Protein AF-A0A8J8JRR9-F1 (afdb_monomer_lite)

Radius of gyration: 18.03 Å; chains: 1; bounding box: 46×42×54 Å

pLDDT: mean 72.51, std 18.21, range [25.75, 93.69]

Structure (mmCIF, N/CA/C/O backbone):
data_AF-A0A8J8JRR9-F1
#
_entry.id   AF-A0A8J8JRR9-F1
#
loop_
_atom_site.group_PDB
_atom_site.id
_atom_site.type_symbol
_atom_site.label_atom_id
_atom_site.label_alt_id
_atom_site.label_comp_id
_atom_site.label_asym_id
_atom_site.label_entity_id
_atom_site.label_seq_id
_atom_site.pdbx_PDB_ins_code
_atom_site.Cartn_x
_atom_site.Cartn_y
_atom_site.Cartn_z
_atom_site.occupancy
_atom_site.B_iso_or_equiv
_atom_site.auth_seq_id
_atom_site.auth_comp_id
_atom_site.auth_asym_id
_atom_site.auth_atom_id
_atom_site.pdbx_PDB_model_num
ATOM 1 N N . MET A 1 1 ? -11.826 0.196 -22.050 1.00 34.94 1 MET A N 1
ATOM 2 C CA . MET A 1 1 ? -12.641 1.255 -21.410 1.00 34.94 1 MET A CA 1
ATOM 3 C C . MET A 1 1 ? -12.176 2.603 -21.932 1.00 34.94 1 MET A C 1
ATOM 5 O O . MET A 1 1 ? -10.997 2.907 -21.792 1.00 34.94 1 MET A O 1
ATOM 9 N N . LYS A 1 2 ? -13.056 3.396 -22.554 1.00 25.75 2 LYS A N 1
ATOM 10 C CA . LYS A 1 2 ? -12.754 4.805 -22.840 1.00 25.75 2 LYS A CA 1
ATOM 11 C C . LYS A 1 2 ? -13.046 5.598 -21.571 1.00 25.75 2 LYS A C 1
ATOM 13 O O . LYS A 1 2 ? -14.196 5.829 -21.229 1.00 25.75 2 LYS A O 1
ATOM 18 N N . ILE A 1 3 ? -11.988 5.900 -20.825 1.00 37.78 3 ILE A N 1
ATOM 19 C CA . ILE A 1 3 ? -12.030 6.903 -19.761 1.00 37.78 3 ILE A CA 1
ATOM 20 C C . ILE A 1 3 ? -11.938 8.246 -20.482 1.00 37.78 3 ILE A C 1
ATOM 22 O O . ILE A 1 3 ? -10.846 8.618 -20.934 1.00 37.78 3 ILE A O 1
ATOM 26 N N . ASP A 1 4 ? -13.087 8.892 -20.669 1.00 35.78 4 ASP A N 1
ATOM 27 C CA . ASP A 1 4 ? -13.198 10.209 -21.288 1.00 35.78 4 ASP A CA 1
ATOM 28 C C . ASP A 1 4 ? -12.621 11.297 -20.367 1.00 35.78 4 ASP A C 1
ATOM 30 O O . ASP A 1 4 ? -12.925 11.350 -19.177 1.00 35.78 4 ASP A O 1
ATOM 34 N N . GLY A 1 5 ? -11.806 12.185 -20.954 1.00 36.81 5 GLY A N 1
ATOM 35 C CA . GLY A 1 5 ? -11.664 13.570 -20.492 1.00 36.81 5 GLY A CA 1
ATOM 36 C C . GLY A 1 5 ? -10.525 13.932 -19.530 1.00 36.81 5 GLY A C 1
ATOM 37 O O . GLY A 1 5 ? -10.811 14.459 -18.466 1.00 36.81 5 GLY A O 1
ATOM 38 N N . ASN A 1 6 ? -9.255 13.713 -19.903 1.00 35.50 6 ASN A N 1
ATOM 39 C CA . ASN A 1 6 ? -8.176 14.734 -19.931 1.00 35.50 6 ASN A CA 1
ATOM 40 C C . ASN A 1 6 ? -6.842 14.043 -20.272 1.00 35.50 6 ASN A C 1
ATOM 42 O O . ASN A 1 6 ? -6.289 13.302 -19.462 1.00 35.50 6 ASN A O 1
ATOM 46 N N . SER A 1 7 ? -6.289 14.262 -21.465 1.00 42.09 7 SER A N 1
ATOM 47 C CA . SER A 1 7 ? -5.057 13.584 -21.913 1.00 42.09 7 SER A CA 1
ATOM 48 C C . SER A 1 7 ? -3.809 13.948 -21.094 1.00 42.09 7 SER A C 1
ATOM 50 O O . SER A 1 7 ? -2.846 13.190 -21.101 1.00 42.09 7 SER A O 1
ATOM 52 N N . LYS A 1 8 ? -3.837 15.054 -20.335 1.00 40.69 8 LYS A N 1
ATOM 53 C CA . LYS A 1 8 ? -2.759 15.462 -19.417 1.00 40.69 8 LYS A CA 1
ATOM 54 C C . LYS A 1 8 ? -2.810 14.815 -18.026 1.00 40.69 8 LYS A C 1
ATOM 56 O O . LYS A 1 8 ? -1.802 14.847 -17.340 1.00 40.69 8 LYS A O 1
ATOM 61 N N . SER A 1 9 ? -3.933 14.229 -17.589 1.00 49.16 9 SER A N 1
ATOM 62 C CA . SER A 1 9 ? -4.033 13.638 -16.236 1.00 49.16 9 SER A CA 1
ATOM 63 C C . SER A 1 9 ? -3.583 12.175 -16.162 1.00 49.16 9 SER A C 1
ATOM 65 O O . SER A 1 9 ? -3.384 11.651 -15.068 1.00 49.16 9 SER A O 1
ATOM 67 N N . LYS A 1 10 ? -3.405 11.508 -17.311 1.00 51.88 10 LYS A N 1
ATOM 68 C CA . LYS A 1 10 ? -2.964 10.105 -17.376 1.00 51.88 10 LYS A CA 1
ATOM 69 C C . LYS A 1 10 ? -1.443 9.934 -17.291 1.00 51.88 10 LYS A C 1
ATOM 71 O O . LYS A 1 10 ? -1.001 8.856 -16.920 1.00 51.88 10 LYS A O 1
ATOM 76 N N . SER A 1 11 ? -0.648 10.973 -17.568 1.00 58.34 11 SER A N 1
ATOM 77 C CA . SER A 1 11 ? 0.822 10.875 -17.638 1.00 58.34 11 SER A CA 1
ATOM 78 C C . SER A 1 11 ? 1.530 10.701 -16.287 1.00 58.34 11 SER A C 1
ATOM 80 O O . SER A 1 11 ? 2.731 10.459 -16.280 1.00 58.34 11 SER A O 1
ATOM 82 N N . ASN A 1 12 ? 0.806 10.794 -15.165 1.00 81.25 12 ASN A N 1
ATOM 83 C CA . ASN A 1 12 ? 1.365 10.730 -13.805 1.00 81.25 12 ASN A CA 1
ATOM 84 C C . ASN A 1 12 ? 0.743 9.620 -12.948 1.00 81.25 12 ASN A C 1
ATOM 86 O O . ASN A 1 12 ? 0.825 9.650 -11.720 1.00 81.25 12 ASN A O 1
ATOM 90 N N . LEU A 1 13 ? 0.074 8.655 -13.579 1.00 87.44 13 LEU A N 1
ATOM 91 C CA . LEU A 1 13 ? -0.531 7.530 -12.878 1.00 87.44 13 LEU A CA 1
ATOM 92 C C . LEU A 1 13 ? 0.454 6.372 -12.776 1.00 87.44 13 LEU A C 1
ATOM 94 O O . LEU A 1 13 ? 1.137 6.044 -13.744 1.00 87.44 13 LEU A O 1
ATOM 98 N N . TYR A 1 14 ? 0.469 5.701 -11.630 1.00 89.06 14 TYR A N 1
ATOM 99 C CA . TYR A 1 14 ? 1.180 4.439 -11.463 1.00 89.06 14 TYR A CA 1
ATOM 100 C C . TYR A 1 14 ? 0.322 3.400 -10.750 1.00 89.06 14 TYR A C 1
ATOM 102 O O . TYR A 1 14 ? -0.589 3.728 -9.986 1.00 89.06 14 TYR A O 1
ATOM 110 N N . CYS A 1 15 ? 0.606 2.127 -11.007 1.00 88.94 15 CYS A N 1
ATOM 111 C CA . CYS A 1 15 ? -0.055 1.008 -10.348 1.00 88.94 15 CYS A CA 1
ATOM 112 C C . CYS A 1 15 ? 0.447 0.845 -8.919 1.00 88.94 15 CYS A C 1
ATOM 114 O O . CYS A 1 15 ? 1.643 0.669 -8.684 1.00 88.94 15 CYS A O 1
ATOM 116 N N . ILE A 1 16 ? -0.473 0.820 -7.957 1.00 91.50 16 ILE A N 1
ATOM 117 C CA . ILE A 1 16 ? -0.113 0.778 -6.535 1.00 91.50 16 ILE A CA 1
ATOM 118 C C . ILE A 1 16 ? 0.415 -0.585 -6.068 1.00 91.50 16 ILE A C 1
ATOM 120 O O . ILE A 1 16 ? 0.814 -0.724 -4.911 1.00 91.50 16 ILE A O 1
ATOM 124 N N . TYR A 1 17 ? 0.379 -1.602 -6.934 1.00 90.00 17 TYR A N 1
ATOM 125 C CA . TYR A 1 17 ? 0.784 -2.971 -6.609 1.00 90.00 17 TYR A CA 1
ATOM 126 C C . TYR A 1 17 ? 2.123 -3.379 -7.228 1.00 90.00 17 TYR A C 1
ATOM 128 O O . TYR A 1 17 ? 2.821 -4.192 -6.632 1.00 90.00 17 TYR A O 1
ATOM 136 N N . CYS A 1 18 ? 2.499 -2.816 -8.382 1.00 87.94 18 CYS A N 1
ATOM 137 C CA . CYS A 1 18 ? 3.795 -3.071 -9.029 1.00 87.94 18 CYS A CA 1
ATOM 138 C C . CYS A 1 18 ? 4.676 -1.816 -9.171 1.00 87.94 18 CYS A C 1
ATOM 140 O O . CYS A 1 18 ? 5.855 -1.940 -9.479 1.00 87.94 18 CYS A O 1
ATOM 142 N N . GLY A 1 19 ? 4.139 -0.615 -8.926 1.00 89.12 19 GLY A N 1
ATOM 143 C CA . GLY A 1 19 ? 4.864 0.658 -8.988 1.00 89.12 19 GLY A CA 1
ATOM 144 C C . GLY A 1 19 ? 5.111 1.203 -10.400 1.00 89.12 19 GLY A C 1
ATOM 145 O O . GLY A 1 19 ? 5.655 2.303 -10.532 1.00 89.12 19 GLY A O 1
ATOM 146 N N . GLU A 1 20 ? 4.723 0.474 -11.448 1.00 87.19 20 GLU A N 1
ATOM 147 C CA . GLU A 1 20 ? 4.922 0.891 -12.839 1.00 87.19 20 GLU A CA 1
ATOM 148 C C . GLU A 1 20 ? 3.960 1.995 -13.270 1.00 87.19 20 GLU A C 1
ATOM 150 O O . GLU A 1 20 ? 2.816 2.061 -12.813 1.00 87.19 20 GLU A O 1
ATOM 155 N N . ASP A 1 21 ? 4.444 2.852 -14.170 1.00 85.31 21 ASP A N 1
ATOM 156 C CA . ASP A 1 21 ? 3.644 3.888 -14.817 1.00 85.31 21 ASP A CA 1
ATOM 157 C C . ASP A 1 21 ? 2.498 3.257 -15.627 1.00 85.31 21 ASP A C 1
ATOM 159 O O . ASP A 1 21 ? 2.661 2.221 -16.274 1.00 85.31 21 ASP A O 1
ATOM 163 N N . VAL A 1 22 ? 1.325 3.885 -15.586 1.00 79.31 22 VAL A N 1
ATOM 164 C CA . VAL A 1 22 ? 0.162 3.481 -16.382 1.00 79.31 22 VAL A CA 1
ATOM 165 C C . VAL A 1 22 ? 0.237 4.208 -17.718 1.00 79.31 22 VAL A C 1
ATOM 167 O O . VAL A 1 22 ? -0.330 5.285 -17.892 1.00 79.31 22 VAL A O 1
ATOM 170 N N . ASP A 1 23 ? 0.966 3.620 -18.656 1.00 69.31 23 ASP A N 1
ATOM 171 C CA . ASP A 1 23 ? 1.001 4.065 -20.046 1.00 69.31 23 ASP A CA 1
ATOM 172 C C . ASP A 1 23 ? 0.055 3.181 -20.872 1.00 69.31 23 ASP A C 1
ATOM 174 O O . ASP A 1 23 ? 0.071 1.959 -20.730 1.00 69.31 23 ASP A O 1
ATOM 178 N N . MET A 1 24 ? -0.803 3.779 -21.705 1.00 57.59 24 MET A N 1
ATOM 179 C CA . MET A 1 24 ? -1.757 3.007 -22.521 1.00 57.59 24 MET A CA 1
ATOM 180 C C . MET A 1 24 ? -1.050 2.183 -23.603 1.00 57.59 24 MET A C 1
ATOM 182 O O . MET A 1 24 ? -1.625 1.205 -24.079 1.00 57.59 24 MET A O 1
ATOM 186 N N . ASP A 1 25 ? 0.181 2.561 -23.949 1.00 53.16 25 ASP A N 1
ATOM 187 C CA . ASP A 1 25 ? 0.955 1.954 -25.031 1.00 53.16 25 ASP A CA 1
ATOM 188 C C . ASP A 1 25 ? 2.040 0.985 -24.527 1.00 53.16 25 ASP A C 1
ATOM 190 O O . ASP A 1 25 ? 2.783 0.420 -25.331 1.00 53.16 25 ASP A O 1
ATOM 194 N N . LYS A 1 26 ? 2.150 0.766 -23.206 1.00 60.53 26 LYS A N 1
ATOM 195 C CA . LYS A 1 26 ? 3.114 -0.182 -22.625 1.00 60.53 26 LYS A CA 1
ATOM 196 C C . LYS A 1 26 ? 2.414 -1.335 -21.932 1.00 60.53 26 LYS A C 1
ATOM 198 O O . LYS A 1 26 ? 1.476 -1.152 -21.159 1.00 60.53 26 LYS A O 1
ATOM 203 N N . GLU A 1 27 ? 2.929 -2.533 -22.182 1.00 64.06 27 GLU A N 1
ATOM 204 C CA . GLU A 1 27 ? 2.541 -3.707 -21.417 1.00 64.06 27 GLU A CA 1
ATOM 205 C C . GLU A 1 27 ? 2.948 -3.533 -19.954 1.00 64.06 27 GLU A C 1
ATOM 207 O O . GLU A 1 27 ? 4.034 -3.055 -19.628 1.00 64.06 27 GLU A O 1
ATOM 212 N N . HIS A 1 28 ? 2.029 -3.906 -19.076 1.00 68.94 28 HIS A N 1
ATOM 213 C CA . HIS A 1 28 ? 2.203 -3.830 -17.639 1.00 68.94 28 HIS A CA 1
ATOM 214 C C . HIS A 1 28 ? 3.011 -5.035 -17.139 1.00 68.94 28 HIS A C 1
ATOM 216 O O . HIS A 1 28 ? 2.891 -6.123 -17.705 1.00 68.94 28 HIS A O 1
ATOM 222 N N . SER A 1 29 ? 3.789 -4.877 -16.063 1.00 75.06 29 SER A N 1
ATOM 223 C CA . SER A 1 29 ? 4.633 -5.949 -15.517 1.00 75.06 29 SER A CA 1
ATOM 224 C C . SER A 1 29 ? 3.905 -7.287 -15.389 1.00 75.06 29 SER A C 1
ATOM 226 O O . SER A 1 29 ? 2.901 -7.388 -14.679 1.00 75.06 29 SER A O 1
ATOM 228 N N . LEU A 1 30 ? 4.477 -8.346 -15.968 1.00 74.38 30 LEU A N 1
ATOM 229 C CA . LEU A 1 30 ? 3.995 -9.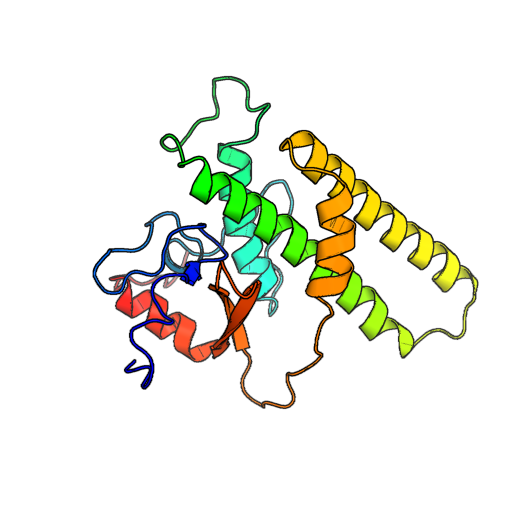720 -15.779 1.00 74.38 30 LEU A CA 1
ATOM 230 C C . LEU A 1 30 ? 4.059 -10.173 -14.314 1.00 74.38 30 LEU A C 1
ATOM 232 O O . LEU A 1 30 ? 3.348 -11.093 -13.924 1.00 74.38 30 LEU A O 1
ATOM 236 N N . GLU A 1 31 ? 4.878 -9.506 -13.500 1.00 76.75 31 GLU A N 1
ATOM 237 C CA . GLU A 1 31 ? 5.000 -9.741 -12.061 1.00 76.75 31 GLU A CA 1
ATOM 238 C C . GLU A 1 31 ? 3.978 -8.942 -11.239 1.00 76.75 31 GLU A C 1
ATOM 240 O O . GLU A 1 31 ? 3.874 -9.127 -10.026 1.00 76.75 31 GLU A O 1
ATOM 245 N N . CYS A 1 32 ? 3.185 -8.072 -11.873 1.00 83.25 32 CYS A N 1
ATOM 246 C CA . CYS A 1 32 ? 2.151 -7.317 -11.180 1.00 83.25 32 CYS A CA 1
ATOM 247 C C . CYS A 1 32 ? 1.103 -8.266 -10.573 1.00 83.25 32 CYS A C 1
ATOM 249 O O . CYS A 1 32 ? 0.546 -9.087 -11.302 1.00 83.25 32 CYS A O 1
ATOM 251 N N . PRO A 1 33 ? 0.725 -8.112 -9.289 1.00 84.06 33 PRO A N 1
ATOM 252 C CA . PRO A 1 33 ? -0.283 -8.960 -8.639 1.00 84.06 33 PRO A CA 1
ATOM 253 C C . PRO A 1 33 ? -1.660 -8.940 -9.314 1.00 84.06 33 PRO A C 1
ATOM 255 O O . PRO A 1 33 ? -2.430 -9.895 -9.209 1.00 84.06 33 PRO A O 1
ATOM 258 N N . ILE A 1 34 ? -1.980 -7.857 -10.031 1.00 81.06 34 ILE A N 1
ATOM 259 C CA . ILE A 1 34 ? -3.201 -7.772 -10.839 1.00 81.06 34 ILE A CA 1
ATOM 260 C C . ILE A 1 34 ? -3.174 -8.830 -11.952 1.00 81.06 34 ILE A C 1
ATOM 262 O O . ILE A 1 34 ? -4.201 -9.463 -12.199 1.00 81.06 34 ILE A O 1
ATOM 266 N N . ILE A 1 35 ? -2.005 -9.025 -12.572 1.00 76.31 35 ILE A N 1
ATOM 267 C CA . ILE A 1 35 ? -1.748 -9.900 -13.723 1.00 76.31 35 ILE A CA 1
ATOM 268 C C . ILE A 1 35 ? -1.399 -11.311 -13.250 1.00 76.31 35 ILE A C 1
ATOM 270 O O . ILE A 1 35 ? -2.142 -12.254 -13.509 1.00 76.31 35 ILE A O 1
ATOM 274 N N . LYS A 1 36 ? -0.304 -11.456 -12.500 1.00 76.75 36 LYS A N 1
ATOM 275 C CA . LYS A 1 36 ? 0.216 -12.742 -12.016 1.00 76.75 36 LYS A CA 1
ATOM 276 C C . LYS A 1 36 ? -0.747 -13.472 -11.081 1.00 76.75 36 LYS A C 1
ATOM 278 O O . LYS A 1 36 ? -0.669 -14.689 -10.936 1.00 76.75 36 LYS A O 1
ATOM 283 N N . GLY A 1 37 ? -1.657 -12.728 -10.458 1.00 75.69 37 GLY A N 1
ATOM 284 C CA . GLY A 1 37 ? -2.567 -13.234 -9.448 1.00 75.69 37 GLY A CA 1
ATOM 285 C C . GLY A 1 37 ? -2.028 -13.053 -8.032 1.00 75.69 37 GLY A C 1
ATOM 286 O O . GLY A 1 37 ? -0.936 -12.536 -7.794 1.00 75.69 37 GLY A O 1
ATOM 287 N N . ILE A 1 38 ? -2.861 -13.451 -7.077 1.00 76.44 38 ILE A N 1
ATOM 288 C CA . ILE A 1 38 ? -2.597 -13.293 -5.651 1.00 76.44 38 ILE A CA 1
ATOM 289 C C . ILE A 1 38 ? -1.875 -14.548 -5.149 1.00 76.44 38 ILE A C 1
ATOM 291 O O . ILE A 1 38 ? -2.410 -15.643 -5.325 1.00 76.44 38 ILE A O 1
ATOM 295 N N . PRO A 1 39 ? -0.708 -14.421 -4.500 1.00 75.12 39 PRO A N 1
ATOM 296 C CA . PRO A 1 39 ? -0.089 -15.556 -3.829 1.00 75.12 39 PRO A CA 1
ATOM 297 C C . PRO A 1 39 ? -0.964 -16.033 -2.660 1.00 75.12 39 PRO A C 1
ATOM 299 O O . PRO A 1 39 ? -1.489 -15.219 -1.901 1.00 75.12 39 PRO A O 1
ATOM 302 N N . GLU A 1 40 ? -1.086 -17.350 -2.469 1.00 75.25 40 GLU A N 1
ATOM 303 C CA . GLU A 1 40 ? -1.845 -17.918 -1.339 1.00 75.25 40 GLU A CA 1
ATOM 304 C C . GLU A 1 40 ? -1.278 -17.483 0.018 1.00 75.25 40 GLU A C 1
ATOM 306 O O . GLU A 1 40 ? -2.016 -17.252 0.984 1.00 75.25 40 GLU A O 1
ATOM 311 N N . MET A 1 41 ? 0.051 -17.376 0.082 1.00 75.50 41 MET A N 1
ATOM 312 C CA . MET A 1 41 ? 0.784 -16.994 1.274 1.00 75.50 41 MET A CA 1
ATOM 313 C C . MET A 1 41 ? 2.050 -16.220 0.922 1.00 75.50 41 MET A C 1
ATOM 315 O O . MET A 1 41 ? 2.758 -16.561 -0.024 1.00 75.50 41 MET A O 1
ATOM 319 N N . VAL A 1 42 ? 2.373 -15.222 1.742 1.00 79.00 42 VAL A N 1
ATOM 320 C CA . VAL A 1 42 ? 3.656 -14.512 1.703 1.00 79.00 42 VAL A CA 1
ATOM 321 C C . VAL A 1 42 ? 4.132 -14.313 3.134 1.00 79.00 42 VAL A C 1
ATOM 323 O O . VAL A 1 42 ? 3.437 -13.690 3.930 1.00 79.00 42 VAL A O 1
ATOM 326 N N . MET A 1 43 ? 5.302 -14.856 3.485 1.00 75.38 43 MET A N 1
ATOM 327 C CA . MET A 1 43 ? 5.910 -14.677 4.816 1.00 75.38 43 MET A CA 1
ATOM 328 C C . MET A 1 43 ? 4.965 -15.018 5.987 1.00 75.38 43 MET A C 1
ATOM 330 O O . MET A 1 43 ? 4.899 -14.305 6.985 1.00 75.38 43 MET A O 1
ATOM 334 N N . GLY A 1 44 ? 4.186 -16.097 5.856 1.00 80.19 44 GLY A N 1
ATOM 335 C CA . GLY A 1 44 ? 3.211 -16.522 6.870 1.00 80.19 44 GLY A CA 1
ATOM 336 C C . GLY A 1 44 ? 1.889 -15.743 6.872 1.00 80.19 44 GLY A C 1
ATOM 337 O O . GLY A 1 44 ? 0.960 -16.134 7.581 1.00 80.19 44 GLY A O 1
ATOM 338 N N . MET A 1 45 ? 1.756 -14.689 6.063 1.00 82.75 45 MET A N 1
ATOM 339 C CA . MET A 1 45 ? 0.494 -13.976 5.849 1.00 82.75 45 MET A CA 1
ATOM 340 C C . MET A 1 45 ? -0.326 -14.674 4.771 1.00 82.75 45 MET A C 1
ATOM 342 O O . MET A 1 45 ? 0.204 -15.006 3.714 1.00 82.75 45 MET A O 1
ATOM 346 N N . LYS A 1 46 ? -1.617 -14.891 5.038 1.00 85.56 46 LYS A N 1
ATOM 347 C CA . LYS A 1 46 ? -2.541 -15.602 4.146 1.00 85.56 46 LYS A CA 1
ATOM 348 C C . LYS A 1 46 ? -3.528 -14.650 3.486 1.00 85.56 46 LYS A C 1
ATOM 350 O O . LYS A 1 46 ? -3.914 -13.639 4.081 1.00 85.56 46 LYS A O 1
ATOM 355 N N . ALA A 1 47 ? -3.973 -15.024 2.292 1.00 82.94 47 ALA A N 1
ATOM 356 C CA . ALA A 1 47 ? -5.124 -14.398 1.661 1.00 82.94 47 ALA A CA 1
ATOM 357 C C . ALA A 1 47 ? -6.377 -14.520 2.554 1.00 82.94 47 ALA A C 1
ATOM 359 O O . ALA A 1 47 ? -6.601 -15.541 3.210 1.00 82.94 47 ALA A O 1
ATOM 360 N N . ILE A 1 48 ? -7.190 -13.466 2.588 1.00 83.31 48 ILE A N 1
ATOM 361 C CA . ILE A 1 48 ? -8.433 -13.376 3.357 1.00 83.31 48 ILE A CA 1
ATOM 362 C C . ILE A 1 48 ? -9.605 -13.391 2.376 1.00 83.31 48 ILE A C 1
ATOM 364 O O . ILE A 1 48 ? -9.646 -12.620 1.416 1.00 83.31 48 ILE A O 1
ATOM 368 N N . SER A 1 49 ? -10.579 -14.269 2.614 1.00 78.81 49 SER A N 1
ATOM 369 C CA . SER A 1 49 ? -11.787 -14.331 1.788 1.00 78.81 49 SER A CA 1
ATOM 370 C C . SER A 1 49 ? -12.553 -13.004 1.850 1.00 78.81 49 SER A C 1
ATOM 372 O O . SER A 1 49 ? -12.813 -12.492 2.937 1.00 78.81 49 SER A O 1
ATOM 374 N N . GLY A 1 50 ? -12.885 -12.446 0.683 1.00 78.19 50 GLY A N 1
ATOM 375 C CA . GLY A 1 50 ? -13.623 -11.186 0.555 1.00 78.19 50 GLY A CA 1
ATOM 376 C C . GLY A 1 50 ? -12.818 -9.903 0.808 1.00 78.19 50 GLY A C 1
ATOM 377 O O . GLY A 1 50 ? -13.402 -8.830 0.753 1.00 78.19 50 GLY A O 1
ATOM 378 N N . ASP A 1 51 ? -11.505 -9.969 1.069 1.00 83.62 51 ASP A N 1
ATOM 379 C CA . ASP A 1 51 ? -10.651 -8.776 1.221 1.00 83.62 51 ASP A CA 1
ATOM 380 C C . ASP A 1 51 ? -9.703 -8.638 0.017 1.00 83.62 51 ASP A C 1
ATOM 382 O O . ASP A 1 51 ? -8.532 -9.027 0.049 1.00 83.62 51 ASP A O 1
ATOM 386 N N . HIS A 1 52 ? -10.240 -8.136 -1.098 1.00 83.38 52 HIS A N 1
ATOM 387 C CA . HIS A 1 52 ? -9.516 -8.046 -2.369 1.00 83.38 52 HIS A CA 1
ATOM 388 C C . HIS A 1 52 ? -8.299 -7.112 -2.307 1.00 83.38 52 HIS A C 1
ATOM 390 O O . HIS A 1 52 ? -7.262 -7.436 -2.888 1.00 83.38 52 HIS A O 1
ATOM 396 N N . GLU A 1 53 ? -8.394 -5.990 -1.584 1.00 86.50 53 GLU A N 1
ATOM 397 C CA . GLU A 1 53 ? -7.270 -5.058 -1.424 1.00 86.50 53 GLU A CA 1
ATOM 398 C C . GLU A 1 53 ? -6.128 -5.711 -0.631 1.00 86.50 53 GLU A C 1
ATOM 400 O O . GLU A 1 53 ? -4.984 -5.655 -1.086 1.00 86.50 53 GLU A O 1
ATOM 405 N N . TRP A 1 54 ? -6.432 -6.385 0.491 1.00 87.31 54 TRP A N 1
ATOM 406 C CA . TRP A 1 54 ? -5.443 -7.150 1.268 1.00 87.31 54 TRP A CA 1
ATOM 407 C C . TRP A 1 54 ? -4.772 -8.231 0.427 1.00 87.31 54 TRP A C 1
ATOM 409 O O . TRP A 1 54 ? -3.554 -8.396 0.426 1.00 87.31 54 TRP A O 1
ATOM 419 N N . ASN A 1 55 ? -5.570 -8.971 -0.329 1.00 87.31 55 ASN A N 1
ATOM 420 C CA . ASN A 1 55 ? -5.063 -10.055 -1.149 1.00 87.31 55 ASN A CA 1
ATOM 421 C C . ASN A 1 55 ? -4.099 -9.542 -2.228 1.00 87.31 55 ASN A C 1
ATOM 423 O O . ASN A 1 55 ? -3.016 -10.096 -2.405 1.00 87.31 55 ASN A O 1
ATOM 427 N N . LEU A 1 56 ? -4.434 -8.445 -2.908 1.00 87.75 56 LEU A N 1
ATOM 428 C CA . LEU A 1 56 ? -3.530 -7.822 -3.879 1.00 87.75 56 LEU A CA 1
ATOM 429 C C . LEU A 1 56 ? -2.289 -7.210 -3.207 1.00 87.75 56 LEU A C 1
ATOM 431 O O . LEU A 1 56 ? -1.194 -7.281 -3.774 1.00 87.75 56 LEU A O 1
ATOM 435 N N . SER A 1 57 ? -2.415 -6.664 -1.990 1.00 90.19 57 SER A N 1
ATOM 436 C CA . SER A 1 57 ? -1.261 -6.141 -1.249 1.00 90.19 57 SER A CA 1
ATOM 437 C C . SER A 1 57 ? -0.267 -7.232 -0.860 1.00 90.19 57 SER A C 1
ATOM 439 O O . SER A 1 57 ? 0.925 -6.948 -0.816 1.00 90.19 57 SER A O 1
ATOM 441 N N . LEU A 1 58 ? -0.701 -8.484 -0.653 1.00 87.88 58 LEU A N 1
ATOM 442 C CA . LEU A 1 58 ? 0.231 -9.602 -0.445 1.00 87.88 58 LEU A CA 1
ATOM 443 C C . LEU A 1 58 ? 1.179 -9.770 -1.634 1.00 87.88 58 LEU A C 1
ATOM 445 O O . LEU A 1 58 ? 2.371 -9.990 -1.441 1.00 87.88 58 LEU A O 1
ATOM 449 N N . GLY A 1 59 ? 0.681 -9.609 -2.862 1.00 87.81 59 GLY A N 1
ATOM 450 C CA . GLY A 1 59 ? 1.528 -9.651 -4.051 1.00 87.81 59 GLY A CA 1
ATOM 451 C C . GLY A 1 59 ? 2.542 -8.501 -4.090 1.00 87.81 59 GLY A C 1
ATOM 452 O O . GLY A 1 59 ? 3.714 -8.732 -4.380 1.00 87.81 59 GLY A O 1
ATOM 453 N N . ARG A 1 60 ? 2.137 -7.279 -3.710 1.00 90.12 60 ARG A N 1
ATOM 454 C CA . ARG A 1 60 ? 3.077 -6.152 -3.551 1.00 90.12 60 ARG A CA 1
ATOM 455 C C . ARG A 1 60 ? 4.141 -6.464 -2.502 1.00 90.12 60 ARG A C 1
ATOM 457 O O . ARG A 1 60 ? 5.326 -6.220 -2.724 1.00 90.12 60 ARG A O 1
ATOM 464 N N . TYR A 1 61 ? 3.722 -7.016 -1.369 1.00 87.19 61 TYR A N 1
ATOM 465 C CA . TYR A 1 61 ? 4.621 -7.404 -0.292 1.00 87.19 61 TYR A CA 1
ATOM 466 C C . TYR A 1 61 ? 5.607 -8.494 -0.737 1.00 87.19 61 TYR A C 1
ATOM 468 O O . TYR A 1 61 ? 6.783 -8.431 -0.386 1.00 87.19 61 TYR A O 1
ATOM 476 N N . ALA A 1 62 ? 5.175 -9.444 -1.574 1.00 85.50 62 ALA A N 1
ATOM 477 C CA . ALA A 1 62 ? 6.059 -10.435 -2.185 1.00 85.50 62 ALA A CA 1
ATOM 478 C C . ALA A 1 62 ? 7.132 -9.776 -3.062 1.00 85.50 62 ALA A C 1
ATOM 480 O O . ALA A 1 62 ? 8.309 -10.095 -2.906 1.00 85.50 62 ALA A O 1
ATOM 481 N N . ILE A 1 63 ? 6.757 -8.811 -3.911 1.00 84.56 63 ILE A N 1
ATOM 482 C CA . ILE A 1 63 ? 7.723 -8.041 -4.713 1.00 84.56 63 ILE A CA 1
ATOM 483 C C . ILE A 1 63 ? 8.725 -7.341 -3.790 1.00 84.56 63 ILE A C 1
ATOM 485 O O . ILE A 1 63 ? 9.930 -7.517 -3.947 1.00 84.56 63 ILE A O 1
ATOM 489 N N . LEU A 1 64 ? 8.252 -6.609 -2.777 1.00 84.31 64 LEU A N 1
ATOM 490 C CA . LEU A 1 64 ? 9.128 -5.932 -1.815 1.00 84.31 64 LEU A CA 1
ATOM 491 C C . LEU A 1 64 ? 10.067 -6.898 -1.084 1.00 84.31 64 LEU A C 1
ATOM 493 O O . LEU A 1 64 ? 11.217 -6.548 -0.829 1.00 84.31 64 LEU A O 1
ATOM 497 N N . TYR A 1 65 ? 9.610 -8.110 -0.772 1.00 78.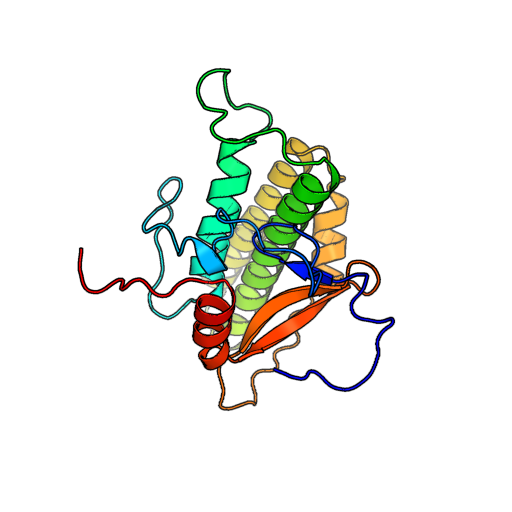56 65 TYR A N 1
ATOM 498 C CA . TYR A 1 65 ? 10.432 -9.119 -0.114 1.00 78.56 65 TYR A CA 1
ATOM 499 C C . TYR A 1 65 ? 11.621 -9.553 -0.981 1.00 78.56 65 TYR A C 1
ATOM 501 O O . TYR A 1 65 ? 12.747 -9.603 -0.479 1.00 78.56 65 TYR A O 1
ATOM 509 N N . THR A 1 66 ? 11.403 -9.766 -2.285 1.00 73.62 66 THR A N 1
ATOM 510 C CA . THR A 1 66 ? 12.468 -10.147 -3.239 1.00 73.62 66 THR A CA 1
ATOM 511 C C . THR A 1 66 ? 13.578 -9.102 -3.389 1.00 73.62 66 THR A C 1
ATOM 513 O O . THR A 1 66 ? 14.685 -9.433 -3.811 1.00 73.62 66 THR A O 1
ATOM 516 N N . ILE A 1 67 ? 13.308 -7.849 -3.011 1.00 71.38 67 ILE A N 1
ATOM 517 C CA . ILE A 1 67 ? 14.238 -6.718 -3.139 1.00 71.38 67 ILE A CA 1
ATOM 518 C C . ILE A 1 67 ? 14.614 -6.083 -1.793 1.00 71.38 67 ILE A C 1
ATOM 520 O O . ILE A 1 67 ? 15.091 -4.946 -1.758 1.00 71.38 67 ILE A O 1
ATOM 524 N N . THR A 1 68 ? 14.389 -6.787 -0.680 1.00 64.94 68 THR A N 1
ATOM 525 C CA . THR A 1 68 ? 14.669 -6.252 0.660 1.00 64.94 68 THR A CA 1
ATOM 526 C C . THR A 1 68 ? 16.145 -5.852 0.827 1.00 64.94 68 THR A C 1
ATOM 528 O O . THR A 1 68 ? 17.034 -6.580 0.378 1.00 64.94 68 THR A O 1
ATOM 531 N N . PRO A 1 69 ? 16.445 -4.737 1.528 1.00 54.81 69 PRO A N 1
ATOM 532 C CA . PRO A 1 69 ? 17.815 -4.233 1.704 1.00 54.81 69 PRO A CA 1
ATOM 533 C C . PRO A 1 69 ? 18.787 -5.230 2.356 1.00 54.81 69 PRO A C 1
ATOM 535 O O . PRO A 1 69 ? 19.990 -5.141 2.138 1.00 54.81 69 PRO A O 1
ATOM 538 N N . ASN A 1 70 ? 18.255 -6.192 3.120 1.00 51.44 70 ASN A N 1
ATOM 539 C CA . ASN A 1 70 ? 19.011 -7.212 3.850 1.00 51.44 70 ASN A CA 1
ATOM 540 C C . ASN A 1 70 ? 18.880 -8.617 3.242 1.00 51.44 70 ASN A C 1
ATOM 542 O O . ASN A 1 70 ? 19.234 -9.592 3.907 1.00 51.44 70 ASN A O 1
ATOM 546 N N . ALA A 1 71 ? 18.343 -8.753 2.024 1.00 52.25 71 ALA A N 1
ATOM 547 C CA . ALA A 1 71 ? 18.347 -10.036 1.334 1.00 52.25 71 ALA A CA 1
ATOM 548 C C . ALA A 1 71 ? 19.807 -10.456 1.105 1.00 52.25 71 ALA A C 1
ATOM 550 O O . ALA A 1 71 ? 20.507 -9.891 0.260 1.00 52.25 71 ALA A O 1
ATOM 551 N N . THR A 1 72 ? 20.266 -11.428 1.895 1.00 42.34 72 THR A N 1
ATOM 552 C CA . THR A 1 72 ? 21.507 -12.167 1.662 1.00 42.34 72 THR A CA 1
ATOM 553 C C . THR A 1 72 ? 21.531 -12.631 0.205 1.00 42.34 72 THR A C 1
ATOM 555 O O . THR A 1 72 ? 20.490 -12.974 -0.357 1.00 42.34 72 THR A O 1
ATOM 558 N N . GLU A 1 73 ? 22.713 -12.607 -0.414 1.00 42.94 73 GLU A N 1
ATOM 559 C CA . GLU A 1 73 ? 22.977 -12.690 -1.866 1.00 42.94 73 GLU A CA 1
ATOM 560 C C . GLU A 1 73 ? 22.312 -13.854 -2.646 1.00 42.94 73 GLU A C 1
ATOM 562 O O . GLU A 1 73 ? 22.418 -13.902 -3.866 1.00 42.94 73 GLU A O 1
ATOM 567 N N . GLY A 1 74 ? 21.575 -14.761 -1.998 1.00 38.91 74 GLY A N 1
ATOM 568 C CA . GLY A 1 74 ? 20.894 -15.904 -2.610 1.00 38.91 74 GLY A CA 1
ATOM 569 C C . GLY A 1 74 ? 19.401 -15.745 -2.944 1.00 38.91 74 GLY A C 1
ATOM 570 O O . GLY A 1 74 ? 18.821 -16.700 -3.457 1.00 38.91 74 GLY A O 1
ATOM 571 N N . HIS A 1 75 ? 18.739 -14.613 -2.661 1.00 37.03 75 HIS A N 1
ATOM 572 C CA . HIS A 1 75 ? 17.280 -14.455 -2.895 1.00 37.03 75 HIS A CA 1
ATOM 573 C C . HIS A 1 75 ? 16.876 -13.304 -3.831 1.00 37.03 75 HIS A C 1
ATOM 575 O O . HIS A 1 75 ? 15.701 -12.947 -3.910 1.00 37.03 75 HIS A O 1
ATOM 581 N N . ARG A 1 76 ? 17.820 -12.762 -4.609 1.00 40.19 76 ARG A N 1
ATOM 582 C CA . ARG A 1 76 ? 17.519 -11.806 -5.687 1.00 40.19 76 ARG A CA 1
ATOM 583 C C . ARG A 1 76 ? 16.969 -12.538 -6.916 1.00 40.19 76 ARG A C 1
ATOM 585 O O . ARG A 1 76 ? 17.687 -12.755 -7.888 1.00 40.19 76 ARG A O 1
ATOM 592 N N . ILE A 1 77 ? 15.705 -12.949 -6.873 1.00 38.78 77 ILE A N 1
ATOM 593 C CA . ILE A 1 77 ? 14.981 -13.402 -8.067 1.00 38.78 77 ILE A CA 1
ATOM 594 C C . ILE A 1 77 ? 14.234 -12.191 -8.630 1.00 38.78 77 ILE A C 1
ATOM 596 O O . ILE A 1 77 ? 13.224 -11.777 -8.073 1.00 38.78 77 ILE A O 1
ATOM 600 N N . GLY A 1 78 ? 14.744 -11.626 -9.725 1.00 36.72 78 GLY A N 1
ATOM 601 C CA . GLY A 1 78 ? 14.092 -10.545 -10.472 1.00 36.72 78 GLY A CA 1
ATOM 602 C C . GLY A 1 78 ? 14.964 -9.298 -10.578 1.00 36.72 78 GLY A C 1
ATOM 603 O O . GLY A 1 78 ? 15.510 -8.832 -9.584 1.00 36.72 78 GLY A O 1
ATOM 604 N N . GLY A 1 79 ? 15.142 -8.801 -11.806 1.00 47.19 79 GLY A N 1
ATOM 605 C CA . GLY A 1 79 ? 16.097 -7.750 -12.165 1.00 47.19 79 GLY A CA 1
ATOM 606 C C . GLY A 1 79 ? 15.967 -6.459 -11.355 1.00 47.19 79 GLY A C 1
ATOM 607 O O . GLY A 1 79 ? 14.956 -6.210 -10.706 1.00 47.19 79 GLY A O 1
ATOM 608 N N . HIS A 1 80 ? 17.018 -5.636 -11.393 1.00 56.56 80 HIS A N 1
ATOM 609 C CA . HIS A 1 80 ? 17.082 -4.351 -10.697 1.00 56.56 80 HIS A CA 1
ATOM 610 C C . HIS A 1 80 ? 15.820 -3.511 -10.957 1.00 56.56 80 HIS A C 1
ATOM 612 O O . HIS A 1 80 ? 15.710 -2.851 -11.990 1.00 56.56 80 HIS A O 1
ATOM 618 N N . LEU A 1 81 ? 14.870 -3.519 -10.013 1.00 70.00 81 LEU A N 1
ATOM 619 C CA . LEU A 1 81 ? 13.764 -2.569 -10.023 1.00 70.00 81 LEU A CA 1
ATOM 620 C C . LEU A 1 81 ? 14.361 -1.164 -9.995 1.00 70.00 81 LEU A C 1
ATOM 622 O O . LEU A 1 81 ? 15.289 -0.888 -9.228 1.00 70.00 81 LEU A O 1
ATOM 626 N N . SER A 1 82 ? 13.831 -0.273 -10.832 1.00 79.69 82 SER A N 1
ATOM 627 C CA . SER A 1 82 ? 14.264 1.119 -10.811 1.00 79.69 82 SER A CA 1
ATOM 628 C C . SER A 1 82 ? 14.026 1.717 -9.421 1.00 79.69 82 SER A C 1
ATOM 630 O O . SER A 1 82 ? 13.058 1.374 -8.735 1.00 79.69 82 SER A O 1
ATOM 632 N N . GLU A 1 83 ? 14.892 2.647 -9.011 1.00 83.31 83 GLU A N 1
ATOM 633 C CA . GLU A 1 83 ? 14.743 3.379 -7.746 1.00 83.31 83 GLU A CA 1
ATOM 634 C C . GLU A 1 83 ? 13.329 3.957 -7.592 1.00 83.31 83 GLU A C 1
ATOM 636 O O . GLU A 1 83 ? 12.730 3.893 -6.519 1.00 83.31 83 GLU A O 1
ATOM 641 N N . LYS A 1 84 ? 12.776 4.466 -8.699 1.00 87.12 84 LYS A N 1
ATOM 642 C CA . LYS A 1 84 ? 11.422 5.015 -8.795 1.00 87.12 84 LYS A CA 1
ATOM 643 C C . LYS A 1 84 ? 10.361 3.979 -8.405 1.00 87.12 84 LYS A C 1
ATOM 645 O O . LYS A 1 84 ? 9.555 4.241 -7.514 1.00 87.12 84 LYS A O 1
ATOM 650 N N . ILE A 1 85 ? 10.386 2.794 -9.020 1.00 86.81 85 ILE A N 1
ATOM 651 C CA . ILE A 1 85 ? 9.427 1.712 -8.738 1.00 86.81 85 ILE A CA 1
ATOM 652 C C . ILE A 1 85 ? 9.562 1.240 -7.290 1.00 86.81 85 ILE A C 1
ATOM 654 O O . ILE A 1 85 ? 8.562 1.125 -6.582 1.00 86.81 85 ILE A O 1
ATOM 658 N N . ARG A 1 86 ? 10.796 1.037 -6.816 1.00 86.94 86 ARG A N 1
ATOM 659 C CA . ARG A 1 86 ? 11.053 0.643 -5.426 1.00 86.94 86 ARG A CA 1
ATOM 660 C C . ARG A 1 86 ? 10.449 1.640 -4.446 1.00 86.94 86 ARG A C 1
ATOM 662 O O . ARG A 1 86 ? 9.762 1.238 -3.509 1.00 86.94 86 ARG A O 1
ATOM 669 N N . ARG A 1 87 ? 10.675 2.938 -4.669 1.00 88.50 87 ARG A N 1
ATOM 670 C CA . ARG A 1 87 ? 10.152 3.982 -3.786 1.00 88.50 87 ARG A CA 1
ATOM 671 C C . ARG A 1 87 ? 8.629 3.990 -3.738 1.00 88.50 87 ARG A C 1
ATOM 673 O O . ARG A 1 87 ? 8.063 4.094 -2.654 1.00 88.50 87 ARG A O 1
ATOM 680 N N . ARG A 1 88 ? 7.978 3.823 -4.890 1.00 91.75 88 ARG A N 1
ATOM 681 C CA . ARG A 1 88 ? 6.517 3.723 -4.994 1.00 91.75 88 ARG A CA 1
ATOM 682 C C . ARG A 1 88 ? 5.967 2.496 -4.270 1.00 91.75 88 ARG A C 1
ATOM 684 O O . ARG A 1 88 ? 5.010 2.621 -3.519 1.00 91.75 88 ARG A O 1
ATOM 691 N N . LEU A 1 89 ? 6.588 1.328 -4.428 1.00 91.31 89 LEU A N 1
ATOM 692 C CA . LEU A 1 89 ? 6.154 0.106 -3.743 1.00 91.31 89 LEU A CA 1
ATOM 693 C C . LEU A 1 89 ? 6.233 0.243 -2.216 1.00 91.31 89 LEU A C 1
ATOM 695 O O . LEU A 1 89 ? 5.285 -0.119 -1.522 1.00 91.31 89 LEU A O 1
ATOM 699 N N . VAL A 1 90 ? 7.331 0.804 -1.698 1.00 90.94 90 VAL A N 1
ATOM 700 C CA . VAL A 1 90 ? 7.493 1.070 -0.257 1.00 90.94 90 VAL A CA 1
ATOM 701 C C . VAL A 1 90 ? 6.452 2.080 0.226 1.00 90.94 90 VAL A C 1
ATOM 703 O O . VAL A 1 90 ? 5.800 1.840 1.242 1.00 90.94 90 VAL A O 1
ATOM 706 N N . HIS A 1 91 ? 6.257 3.174 -0.516 1.00 92.44 91 HIS A N 1
ATOM 707 C CA . HIS A 1 91 ? 5.232 4.175 -0.220 1.00 92.44 91 HIS A CA 1
ATOM 708 C C . HIS A 1 91 ? 3.838 3.545 -0.116 1.00 92.44 91 HIS A C 1
ATOM 710 O O . HIS A 1 91 ? 3.146 3.743 0.881 1.00 92.44 91 HIS A O 1
ATOM 716 N N . GLU A 1 92 ? 3.437 2.745 -1.105 1.00 93.69 92 GLU A N 1
ATOM 717 C CA . GLU A 1 92 ? 2.110 2.127 -1.125 1.00 93.69 92 GLU A CA 1
ATOM 718 C C . GLU A 1 92 ? 1.919 1.070 -0.045 1.00 93.69 92 GLU A C 1
ATOM 720 O O . GLU A 1 92 ? 0.802 0.898 0.448 1.00 93.69 92 GLU A O 1
ATOM 725 N N . GLU A 1 93 ? 2.988 0.393 0.369 1.00 92.81 93 GLU A N 1
ATOM 726 C CA . GLU A 1 93 ? 2.923 -0.524 1.500 1.00 92.81 93 GLU A CA 1
ATOM 727 C C . GLU A 1 93 ? 2.689 0.218 2.819 1.00 92.81 93 GLU A C 1
ATOM 729 O O . GLU A 1 93 ? 1.831 -0.183 3.612 1.00 92.81 93 GLU A O 1
ATOM 734 N N . ILE A 1 94 ? 3.371 1.346 3.034 1.00 91.81 94 ILE A N 1
ATOM 735 C CA . ILE A 1 94 ? 3.136 2.197 4.208 1.00 91.81 94 ILE A CA 1
ATOM 736 C C . ILE A 1 94 ? 1.710 2.760 4.163 1.00 91.81 94 ILE A C 1
ATOM 738 O O . ILE A 1 94 ? 0.966 2.622 5.136 1.00 91.81 94 ILE A O 1
ATOM 742 N N . ALA A 1 95 ? 1.301 3.335 3.029 1.00 92.06 95 ALA A N 1
ATOM 743 C CA . ALA A 1 95 ? -0.014 3.945 2.847 1.00 92.06 95 ALA A CA 1
ATOM 744 C C . ALA A 1 95 ? -1.153 2.938 3.081 1.00 92.06 95 ALA A C 1
ATOM 746 O O . ALA A 1 95 ? -2.108 3.229 3.804 1.00 92.06 95 ALA A O 1
ATOM 747 N N . PHE A 1 96 ? -1.029 1.722 2.544 1.00 91.81 96 PHE A N 1
ATOM 748 C CA . PHE A 1 96 ? -1.986 0.640 2.767 1.00 91.81 96 PHE A CA 1
ATOM 749 C C . PHE A 1 96 ? -2.153 0.307 4.253 1.00 91.81 96 PHE A C 1
ATOM 751 O O . PHE A 1 96 ? -3.273 0.289 4.771 1.00 91.81 96 PHE A O 1
ATOM 758 N N . ASN A 1 97 ? -1.050 0.090 4.968 1.00 90.56 97 ASN A N 1
ATOM 759 C CA . ASN A 1 97 ? -1.113 -0.259 6.384 1.00 90.56 97 ASN A CA 1
ATOM 760 C C . ASN A 1 97 ? -1.640 0.902 7.243 1.00 90.56 97 ASN A C 1
ATOM 762 O O . ASN A 1 97 ? -2.413 0.670 8.177 1.00 90.56 97 ASN A O 1
ATOM 766 N N . VAL A 1 98 ? -1.309 2.149 6.894 1.00 89.75 98 VAL A N 1
ATOM 767 C CA . VAL A 1 98 ? -1.908 3.346 7.504 1.00 89.75 98 VAL A CA 1
ATOM 768 C C . VAL A 1 98 ? -3.431 3.338 7.336 1.00 89.75 98 VAL A C 1
ATOM 770 O O . VAL A 1 98 ? -4.147 3.441 8.338 1.00 89.75 98 VAL A O 1
ATOM 773 N N . ARG A 1 99 ? -3.951 3.130 6.116 1.00 87.69 99 ARG A N 1
ATOM 774 C CA . ARG A 1 99 ? -5.404 3.037 5.867 1.00 87.69 99 ARG A CA 1
ATOM 775 C C . ARG A 1 99 ? -6.059 1.928 6.691 1.00 87.69 99 ARG A C 1
ATOM 777 O O . ARG A 1 99 ? -7.107 2.144 7.302 1.00 87.69 99 ARG A O 1
ATOM 784 N N . ARG A 1 100 ? -5.435 0.749 6.779 1.00 86.19 100 ARG A N 1
ATOM 785 C CA . ARG A 1 100 ? -5.944 -0.383 7.581 1.00 86.19 100 ARG A CA 1
ATOM 786 C C . ARG A 1 100 ? -5.987 -0.064 9.077 1.00 86.19 100 ARG A C 1
ATOM 788 O O . ARG A 1 100 ? -6.970 -0.400 9.747 1.00 86.19 100 ARG A O 1
ATOM 795 N N . LEU A 1 101 ? -4.973 0.621 9.608 1.00 86.12 101 LEU A N 1
ATOM 796 C CA . LEU A 1 101 ? -4.973 1.098 10.995 1.00 86.12 101 LEU A CA 1
ATOM 797 C C . LEU A 1 101 ? -6.115 2.094 11.239 1.00 86.12 101 LEU A C 1
ATOM 799 O O . LEU A 1 101 ? -6.851 1.948 12.219 1.00 86.12 101 LEU A O 1
ATOM 803 N N . GLN A 1 102 ? -6.326 3.043 10.325 1.00 83.00 102 GLN A N 1
ATOM 804 C CA . GLN A 1 102 ? -7.430 4.003 10.408 1.00 83.00 102 GLN A CA 1
ATOM 805 C C . GLN A 1 102 ? -8.806 3.329 10.339 1.00 83.00 102 GLN A C 1
ATOM 807 O O . GLN A 1 102 ? -9.680 3.631 11.154 1.00 83.00 102 GLN A O 1
ATOM 812 N N . LEU A 1 103 ? -9.000 2.358 9.443 1.00 79.44 103 LEU A N 1
ATOM 813 C CA . LEU A 1 103 ? -10.230 1.562 9.371 1.00 79.44 103 LEU A CA 1
ATOM 814 C C . LEU A 1 103 ? -10.494 0.803 10.676 1.00 79.44 103 LEU A C 1
ATOM 816 O O . LEU A 1 103 ? -11.613 0.827 11.191 1.00 79.44 103 LEU A O 1
ATOM 820 N N . SER A 1 104 ? -9.462 0.186 11.258 1.00 79.19 104 SER A N 1
ATOM 821 C CA . SER A 1 104 ? -9.560 -0.489 12.560 1.00 79.19 104 SER A CA 1
ATOM 822 C C . SER A 1 104 ? -9.967 0.482 13.676 1.00 79.19 104 SER A C 1
ATOM 824 O O . SER A 1 104 ? -10.754 0.112 14.551 1.00 79.19 104 SER A O 1
ATOM 826 N N . MET A 1 105 ? -9.499 1.737 13.634 1.00 77.75 105 MET A N 1
ATOM 827 C CA . MET A 1 105 ? -9.925 2.793 14.562 1.00 77.75 105 MET A CA 1
ATOM 828 C C . MET A 1 105 ? -11.396 3.189 14.361 1.00 77.75 105 MET A C 1
ATOM 830 O O . MET A 1 105 ? -12.135 3.328 15.340 1.00 77.75 105 MET A O 1
ATOM 834 N N . LEU A 1 106 ? -11.838 3.349 13.109 1.00 73.56 106 LEU A N 1
ATOM 835 C CA . LEU A 1 106 ? -13.187 3.810 12.758 1.00 73.56 106 LEU A CA 1
ATOM 836 C C . LEU A 1 106 ? -14.265 2.750 12.999 1.00 73.56 106 LEU A C 1
ATOM 838 O O . LEU A 1 106 ? -15.267 3.043 13.656 1.00 73.56 106 LEU A O 1
ATOM 842 N N . ALA A 1 107 ? -14.051 1.511 12.547 1.00 67.44 107 ALA A N 1
ATOM 843 C CA . ALA A 1 107 ? -14.990 0.402 12.736 1.00 67.44 107 ALA A CA 1
ATOM 844 C C . ALA A 1 107 ? -15.322 0.166 14.222 1.00 67.44 107 ALA A C 1
ATOM 846 O O . ALA A 1 107 ? -16.405 -0.300 14.572 1.00 67.44 107 ALA A O 1
ATOM 847 N N . LYS A 1 108 ? -14.400 0.533 15.119 1.00 61.00 108 LYS A N 1
ATOM 848 C CA . LYS A 1 108 ? -14.475 0.224 16.550 1.00 61.00 108 LYS A CA 1
ATOM 849 C C . LYS A 1 108 ? -14.947 1.391 17.419 1.00 61.00 108 LYS A C 1
ATOM 851 O O . LYS A 1 108 ? -15.273 1.150 18.582 1.00 61.00 108 LYS A O 1
ATOM 856 N N . LYS A 1 109 ? -15.109 2.605 16.860 1.00 56.25 109 LYS A N 1
ATOM 857 C CA . LYS A 1 109 ? -15.855 3.705 17.513 1.00 56.25 109 LYS A CA 1
ATOM 858 C C . LYS A 1 109 ? -17.315 3.326 17.793 1.00 56.25 109 LYS A C 1
ATOM 860 O O . LYS A 1 109 ? -17.904 3.871 18.718 1.00 56.25 109 LYS A O 1
ATOM 865 N N . LYS A 1 110 ? -17.881 2.368 17.048 1.00 53.28 110 LYS A N 1
ATOM 866 C CA . LYS A 1 110 ? -19.271 1.916 17.214 1.00 53.28 110 LYS A CA 1
ATOM 867 C C . LYS A 1 110 ? -19.498 0.921 18.370 1.00 53.28 110 LYS A C 1
ATOM 869 O O . LYS A 1 110 ? -20.646 0.731 18.744 1.00 53.28 110 LYS A O 1
ATOM 874 N N . HIS A 1 111 ? -18.461 0.313 18.973 1.00 51.97 111 HIS A N 1
ATOM 875 C CA . HIS A 1 111 ? -18.656 -0.819 19.905 1.00 51.97 111 HIS A CA 1
ATOM 876 C C . HIS A 1 111 ? -17.649 -0.915 21.069 1.00 51.97 111 HIS A C 1
ATOM 878 O O . HIS A 1 111 ? -16.882 -1.878 21.166 1.00 51.97 111 HIS A O 1
ATOM 884 N N . THR A 1 112 ? -17.660 0.018 22.027 1.00 54.84 112 THR A N 1
ATOM 885 C CA . THR A 1 112 ? -16.943 -0.249 23.293 1.00 54.84 112 THR A CA 1
ATOM 886 C C . THR A 1 112 ? -17.588 0.354 24.522 1.00 54.84 112 THR A C 1
ATOM 888 O O . THR A 1 112 ? -17.508 1.554 24.742 1.00 54.84 112 THR A O 1
ATOM 891 N N . VAL A 1 113 ? -18.135 -0.522 25.366 1.00 60.31 113 VAL A N 1
ATOM 892 C CA . VAL A 1 113 ? -18.597 -0.209 26.728 1.00 60.31 113 VAL A CA 1
ATOM 893 C C . VAL A 1 113 ? -17.480 -0.461 27.767 1.00 60.31 113 VAL A C 1
ATOM 895 O O . VAL A 1 113 ? -17.531 0.045 28.882 1.00 60.31 113 VAL A O 1
ATOM 898 N N . PHE A 1 114 ? -16.405 -1.184 27.405 1.00 61.97 114 PHE A N 1
ATOM 899 C CA . PHE A 1 114 ? -15.364 -1.636 28.344 1.00 61.97 114 PHE A CA 1
ATOM 900 C C . PHE A 1 114 ? -14.004 -0.927 28.172 1.00 61.97 114 PHE A C 1
ATOM 902 O O . PHE A 1 114 ? -13.349 -1.051 27.136 1.00 61.97 114 PHE A O 1
ATOM 909 N N . LYS A 1 115 ? -13.522 -0.258 29.234 1.00 68.06 115 LYS A N 1
ATOM 910 C CA . LYS A 1 115 ? -12.269 0.539 29.259 1.00 68.06 115 LYS A CA 1
ATOM 911 C C . LYS A 1 115 ? -10.974 -0.261 29.023 1.00 68.06 115 LYS A C 1
ATOM 913 O O . LYS A 1 115 ? -10.014 0.273 28.475 1.00 68.06 115 LYS A O 1
ATOM 918 N N . TRP A 1 116 ? -10.905 -1.533 29.426 1.00 68.75 116 TRP A N 1
ATOM 919 C CA . TRP A 1 116 ? -9.683 -2.344 29.266 1.00 68.75 116 TRP A CA 1
ATOM 920 C C . TRP A 1 116 ? -9.409 -2.707 27.798 1.00 68.75 116 TRP A C 1
ATOM 922 O O . TRP A 1 116 ? -8.255 -2.693 27.362 1.00 68.75 116 TRP A O 1
ATOM 932 N N . LEU A 1 117 ? -10.474 -2.941 27.018 1.00 65.50 117 LEU A N 1
ATOM 933 C CA . LEU A 1 117 ? -10.387 -3.132 25.571 1.00 65.50 117 LEU A CA 1
ATOM 934 C C . LEU A 1 117 ? -9.845 -1.870 24.892 1.00 65.50 117 LEU A C 1
ATOM 936 O O . LEU A 1 117 ? -9.032 -1.990 23.982 1.00 65.50 117 LEU A O 1
ATOM 940 N N . ASP A 1 118 ? -10.204 -0.673 25.367 1.00 71.81 118 ASP A N 1
ATOM 941 C CA . ASP A 1 118 ? -9.662 0.598 24.860 1.00 71.81 118 ASP A CA 1
ATOM 942 C C . ASP A 1 118 ? -8.143 0.726 25.085 1.00 71.81 118 ASP A C 1
ATOM 944 O O . ASP A 1 118 ? -7.397 1.088 24.174 1.00 71.81 118 ASP A O 1
ATOM 948 N N . LYS A 1 119 ? -7.646 0.336 26.268 1.00 77.31 119 LYS A N 1
ATOM 949 C CA . LYS A 1 119 ? -6.202 0.362 26.571 1.00 77.31 119 LYS A CA 1
ATOM 950 C C . LYS A 1 119 ? -5.403 -0.606 25.695 1.00 77.31 119 LYS A C 1
ATOM 952 O O . LYS A 1 119 ? -4.348 -0.225 25.187 1.00 77.31 119 LYS A O 1
ATOM 957 N N . LYS A 1 120 ? -5.893 -1.839 25.506 1.00 79.06 120 LYS A N 1
ATOM 958 C CA . LYS A 1 120 ? -5.255 -2.816 24.604 1.00 79.06 120 LYS A CA 1
ATOM 959 C C . LYS A 1 120 ? -5.225 -2.285 23.167 1.00 79.06 120 LYS A C 1
ATOM 961 O O . LYS A 1 120 ? -4.172 -2.271 22.550 1.00 79.06 120 LYS A O 1
ATOM 966 N N . ARG A 1 121 ? -6.333 -1.720 22.685 1.00 73.38 121 ARG A N 1
ATOM 967 C CA . ARG A 1 121 ? -6.433 -1.147 21.330 1.00 73.38 121 ARG A CA 1
ATOM 968 C C . ARG A 1 121 ? -5.450 -0.012 21.079 1.00 73.38 121 ARG A C 1
ATOM 970 O O . ARG A 1 121 ? -4.784 -0.005 20.050 1.00 73.38 121 ARG A O 1
ATOM 977 N N . LYS A 1 122 ? -5.340 0.936 22.013 1.00 79.19 122 LYS A N 1
ATOM 978 C CA . LYS A 1 122 ? -4.360 2.031 21.917 1.00 79.19 122 LYS A CA 1
ATOM 979 C C . LYS A 1 122 ? -2.935 1.493 21.819 1.00 79.19 122 LYS A C 1
ATOM 981 O O . LYS A 1 122 ? -2.133 2.037 21.068 1.00 79.19 122 LYS A O 1
ATOM 986 N N . ARG A 1 123 ? -2.635 0.410 22.543 1.00 85.06 123 ARG A N 1
ATOM 987 C CA . ARG A 1 123 ? -1.345 -0.279 22.455 1.00 85.06 123 ARG A CA 1
ATOM 988 C C . ARG A 1 123 ? -1.146 -0.933 21.088 1.00 85.06 123 ARG A C 1
ATOM 990 O O . ARG A 1 123 ? -0.082 -0.744 20.517 1.00 85.06 123 ARG A O 1
ATOM 997 N N . ASP A 1 124 ? -2.152 -1.623 20.556 1.00 84.12 124 ASP A N 1
ATOM 998 C CA . ASP A 1 124 ? -2.071 -2.293 19.251 1.00 84.12 124 ASP A CA 1
ATOM 999 C C . ASP A 1 124 ? -1.864 -1.280 18.109 1.00 84.12 124 ASP A C 1
ATOM 1001 O O . ASP A 1 124 ? -0.984 -1.464 17.275 1.00 84.12 124 ASP A O 1
ATOM 1005 N N . ILE A 1 125 ? -2.602 -0.161 18.108 1.00 84.69 125 ILE A N 1
ATOM 1006 C CA . ILE A 1 125 ? -2.427 0.922 17.120 1.00 84.69 125 ILE A CA 1
ATOM 1007 C C . ILE A 1 125 ? -1.043 1.559 17.250 1.00 84.69 125 ILE A C 1
ATOM 1009 O O . ILE A 1 125 ? -0.359 1.741 16.246 1.00 84.69 125 ILE A O 1
ATOM 1013 N N . LYS A 1 126 ? -0.606 1.868 18.480 1.00 87.50 126 LYS A N 1
ATOM 1014 C CA . LYS A 1 126 ? 0.735 2.418 18.726 1.00 87.50 126 LYS A CA 1
ATOM 1015 C C . LYS A 1 126 ? 1.815 1.460 18.223 1.00 87.50 126 LYS A C 1
ATOM 1017 O O . LYS A 1 126 ? 2.757 1.904 17.582 1.00 87.50 126 LYS A O 1
ATOM 1022 N N . SER A 1 127 ? 1.656 0.164 18.483 1.00 89.31 127 SER A N 1
ATOM 1023 C CA . SER A 1 127 ? 2.567 -0.873 18.000 1.00 89.31 127 SER A CA 1
ATOM 1024 C C . SER A 1 127 ? 2.578 -0.961 16.475 1.00 89.31 127 SER A C 1
ATOM 1026 O O . SER A 1 127 ? 3.643 -1.138 15.897 1.00 89.31 127 SER A O 1
ATOM 1028 N N . GLY A 1 128 ? 1.420 -0.824 15.821 1.00 88.62 128 GLY A N 1
ATOM 1029 C CA . GLY A 1 128 ? 1.321 -0.795 14.362 1.00 88.62 128 GLY A CA 1
ATOM 1030 C C . GLY A 1 128 ? 2.039 0.409 13.750 1.00 88.62 128 GLY A C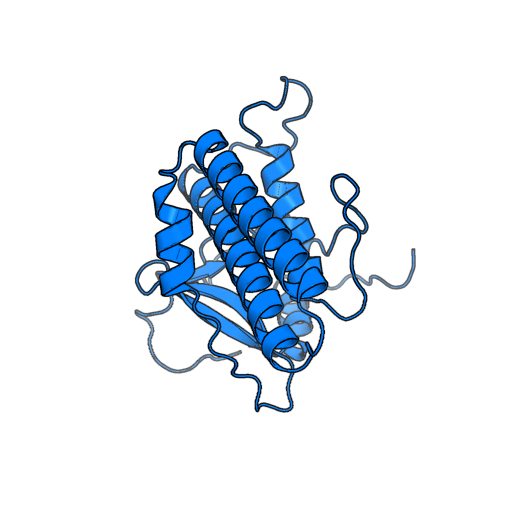 1
ATOM 1031 O O . GLY A 1 128 ? 2.836 0.240 12.835 1.00 88.62 128 GLY A O 1
ATOM 1032 N N . LEU A 1 129 ? 1.823 1.612 14.292 1.00 88.81 129 LEU A N 1
ATOM 1033 C CA . LEU A 1 129 ? 2.523 2.822 13.839 1.00 88.81 129 LEU A CA 1
ATOM 1034 C C . LEU A 1 129 ? 4.038 2.718 14.046 1.00 88.81 129 LEU A C 1
ATOM 1036 O O . LEU A 1 129 ? 4.805 3.069 13.156 1.00 88.81 129 LEU A O 1
ATOM 1040 N N . GLU A 1 130 ? 4.470 2.190 15.190 1.00 91.12 130 GLU A N 1
ATOM 1041 C CA . GLU A 1 130 ? 5.888 1.959 15.474 1.00 91.12 130 GLU A CA 1
ATOM 1042 C C . GLU A 1 130 ? 6.511 0.957 14.493 1.00 91.12 130 GLU A C 1
ATOM 1044 O O . GLU A 1 130 ? 7.617 1.161 13.997 1.00 91.12 130 GLU A O 1
ATOM 1049 N N . HIS A 1 131 ? 5.785 -0.112 14.157 1.00 89.69 131 HIS A N 1
ATOM 1050 C CA . HIS A 1 131 ? 6.226 -1.069 13.147 1.00 89.69 131 HIS A CA 1
ATOM 1051 C C . HIS A 1 131 ? 6.403 -0.399 11.777 1.00 89.69 131 HIS A C 1
ATOM 1053 O O . HIS A 1 131 ? 7.409 -0.628 11.110 1.00 89.69 131 HIS A O 1
ATOM 1059 N N . LEU A 1 132 ? 5.475 0.479 11.382 1.00 90.06 132 LEU A N 1
ATOM 1060 C CA . LEU A 1 132 ? 5.572 1.220 10.123 1.00 90.06 132 LEU A CA 1
ATOM 1061 C C . LEU A 1 132 ? 6.739 2.205 10.103 1.00 90.06 132 LEU A C 1
ATOM 1063 O O . LEU A 1 132 ? 7.418 2.298 9.083 1.00 90.06 132 LEU A O 1
ATOM 1067 N N . ARG A 1 133 ? 7.028 2.894 11.212 1.00 90.44 133 ARG A N 1
ATOM 1068 C CA . ARG A 1 133 ? 8.209 3.771 11.316 1.00 90.44 133 ARG A CA 1
ATOM 1069 C C . ARG A 1 133 ? 9.508 2.982 11.177 1.00 90.44 133 ARG A C 1
ATOM 1071 O O . ARG A 1 133 ? 10.375 3.364 10.396 1.00 90.44 133 ARG A O 1
ATOM 1078 N N . ASN A 1 134 ? 9.603 1.829 11.839 1.00 88.81 134 ASN A N 1
ATOM 1079 C CA . ASN A 1 134 ? 10.760 0.940 11.715 1.00 88.81 134 ASN A CA 1
ATOM 1080 C C . ASN A 1 134 ? 10.929 0.391 10.291 1.00 88.81 134 ASN A C 1
ATOM 1082 O O . ASN A 1 134 ? 12.041 0.391 9.765 1.00 88.81 134 ASN A O 1
ATOM 1086 N N . PHE A 1 135 ? 9.835 -0.023 9.645 1.00 87.94 135 PHE A N 1
ATOM 1087 C CA . PHE A 1 135 ? 9.845 -0.434 8.240 1.00 87.94 135 PHE A CA 1
ATOM 1088 C C . PHE A 1 135 ? 10.345 0.701 7.338 1.00 87.94 135 PHE A C 1
ATOM 1090 O O . PHE A 1 135 ? 11.287 0.521 6.574 1.00 87.94 135 PHE A O 1
ATOM 1097 N N . THR A 1 136 ? 9.776 1.895 7.487 1.00 86.69 136 THR A N 1
ATOM 1098 C CA . THR A 1 136 ? 10.144 3.102 6.732 1.00 86.69 136 THR A CA 1
ATOM 1099 C C . THR A 1 136 ? 11.639 3.405 6.850 1.00 86.69 136 THR A C 1
ATOM 1101 O O . THR A 1 136 ? 12.329 3.580 5.843 1.00 86.69 136 THR A O 1
ATOM 1104 N N . LYS A 1 137 ? 12.161 3.381 8.080 1.00 87.38 137 LYS A N 1
ATOM 1105 C CA . LYS A 1 137 ? 13.579 3.586 8.374 1.00 87.38 137 LYS A CA 1
ATOM 1106 C C . LYS A 1 137 ? 14.470 2.534 7.715 1.00 87.38 137 LYS A C 1
ATOM 1108 O O . LYS A 1 137 ? 15.495 2.888 7.138 1.00 87.38 137 LYS A O 1
ATOM 1113 N N . ALA A 1 138 ? 14.077 1.258 7.757 1.00 85.62 138 ALA A N 1
ATOM 1114 C CA . ALA A 1 138 ? 14.823 0.168 7.124 1.00 85.62 138 ALA A CA 1
ATOM 1115 C C . ALA A 1 138 ? 14.943 0.335 5.598 1.00 85.62 138 ALA A C 1
ATOM 1117 O O . ALA A 1 138 ? 15.924 -0.111 5.008 1.00 85.62 138 ALA A O 1
ATOM 1118 N N . TRP A 1 139 ? 13.983 1.018 4.970 1.00 83.44 139 TRP A N 1
ATOM 1119 C CA . TRP A 1 139 ? 13.991 1.345 3.541 1.00 83.44 139 TRP A CA 1
ATOM 1120 C C . TRP A 1 139 ? 14.606 2.716 3.213 1.00 83.44 139 TRP A C 1
ATOM 1122 O O . TRP A 1 139 ? 14.564 3.139 2.058 1.00 83.44 139 TRP A O 1
ATOM 1132 N N . GLY A 1 140 ? 15.189 3.414 4.195 1.00 83.94 140 GLY A N 1
ATOM 1133 C CA . GLY A 1 140 ? 15.860 4.703 3.993 1.00 83.94 140 GLY A CA 1
ATOM 1134 C C . GLY A 1 140 ? 14.915 5.891 3.790 1.00 83.94 140 GLY A C 1
ATOM 1135 O O . GLY A 1 140 ? 15.333 6.924 3.267 1.00 83.94 140 GLY A O 1
ATOM 1136 N N . PHE A 1 141 ? 13.647 5.759 4.181 1.00 82.62 141 PHE A N 1
ATOM 1137 C CA . PHE A 1 141 ? 12.671 6.846 4.153 1.00 82.62 141 PHE A CA 1
ATOM 1138 C C . PHE A 1 141 ? 12.648 7.608 5.487 1.00 82.62 141 PHE A C 1
ATOM 1140 O O . PHE A 1 141 ? 12.952 7.027 6.534 1.00 82.62 141 PHE A O 1
ATOM 1147 N N . PRO A 1 142 ? 12.263 8.899 5.487 1.00 87.44 142 PRO A N 1
ATOM 1148 C CA . PRO A 1 142 ? 12.063 9.641 6.723 1.00 87.44 142 PRO A CA 1
ATOM 1149 C C . PRO A 1 142 ? 10.857 9.083 7.484 1.00 87.44 142 PRO A C 1
ATOM 1151 O O . PRO A 1 142 ? 9.787 8.892 6.910 1.00 87.44 142 PRO A O 1
ATOM 1154 N N . GLU A 1 143 ? 11.003 8.867 8.793 1.00 86.06 143 GLU A N 1
ATOM 1155 C CA . GLU A 1 143 ? 9.926 8.336 9.646 1.00 86.06 143 GLU A CA 1
ATOM 1156 C C . GLU A 1 143 ? 8.664 9.223 9.628 1.00 86.06 143 GLU A C 1
ATOM 1158 O O . GLU A 1 143 ? 7.553 8.712 9.781 1.00 86.06 143 GLU A O 1
ATOM 1163 N N . SER A 1 144 ? 8.822 10.528 9.357 1.00 87.81 144 SER A N 1
ATOM 1164 C CA . SER A 1 144 ? 7.726 11.500 9.229 1.00 87.81 144 SER A CA 1
ATOM 1165 C C . SER A 1 144 ? 6.728 11.157 8.123 1.00 87.81 144 SER A C 1
ATOM 1167 O O . SER A 1 144 ? 5.577 11.580 8.207 1.00 87.81 144 SER A O 1
ATOM 1169 N N . ILE A 1 145 ? 7.112 10.352 7.122 1.00 87.25 145 ILE A N 1
ATOM 1170 C CA . ILE A 1 145 ? 6.198 9.941 6.048 1.00 87.25 145 ILE A CA 1
ATOM 1171 C C . ILE A 1 145 ? 5.001 9.150 6.587 1.00 87.25 145 ILE A C 1
ATOM 1173 O O . ILE A 1 145 ? 3.920 9.214 6.011 1.00 87.25 145 ILE A O 1
ATOM 1177 N N . VAL A 1 146 ? 5.165 8.427 7.702 1.00 87.25 146 VAL A N 1
ATOM 1178 C CA . VAL A 1 146 ? 4.068 7.679 8.330 1.00 87.25 146 VAL A CA 1
ATOM 1179 C C . VAL A 1 146 ? 3.016 8.644 8.863 1.00 87.25 146 VAL A C 1
ATOM 1181 O O . VAL A 1 146 ? 1.827 8.416 8.658 1.00 87.25 146 VAL A O 1
ATOM 1184 N N . ASP A 1 147 ? 3.449 9.725 9.511 1.00 86.12 147 ASP A N 1
ATOM 1185 C CA . ASP A 1 147 ? 2.552 10.733 10.074 1.00 86.12 147 ASP A CA 1
ATOM 1186 C C . ASP A 1 147 ? 1.902 11.566 8.952 1.00 86.12 147 ASP A C 1
ATOM 1188 O O . ASP A 1 147 ? 0.687 11.766 8.964 1.00 86.12 147 ASP A O 1
ATOM 1192 N N . GLU A 1 148 ? 2.661 11.942 7.916 1.00 87.19 148 GLU A N 1
ATOM 1193 C CA . GLU A 1 148 ? 2.114 12.600 6.720 1.00 87.19 148 GLU A CA 1
ATOM 1194 C C . GLU A 1 148 ? 1.057 11.745 6.018 1.00 87.19 148 GLU A C 1
ATOM 1196 O O . GLU A 1 148 ? -0.017 12.238 5.669 1.00 87.19 148 GLU A O 1
ATOM 1201 N N . LEU A 1 149 ? 1.340 10.456 5.806 1.00 87.25 149 LEU A N 1
ATOM 1202 C CA . LEU A 1 149 ? 0.379 9.528 5.216 1.00 87.25 149 LEU A CA 1
ATOM 1203 C C . LEU A 1 149 ? -0.818 9.338 6.133 1.00 87.25 149 LEU A C 1
ATOM 1205 O O . LEU A 1 149 ? -1.937 9.260 5.647 1.00 87.25 149 LEU A O 1
ATOM 1209 N N . PHE A 1 150 ? -0.635 9.332 7.450 1.00 84.06 150 PHE A N 1
ATOM 1210 C CA . PHE A 1 150 ? -1.760 9.285 8.377 1.00 84.06 150 PHE A CA 1
ATOM 1211 C C . PHE A 1 150 ? -2.690 10.502 8.222 1.00 84.06 150 PHE A C 1
ATOM 1213 O O . PHE A 1 150 ? -3.907 10.380 8.365 1.00 84.06 150 PHE A O 1
ATOM 1220 N N . GLU A 1 151 ? -2.166 11.674 7.878 1.00 82.44 151 GLU A N 1
ATOM 1221 C CA . GLU A 1 151 ? -2.988 12.856 7.608 1.00 82.44 151 GLU A CA 1
ATOM 1222 C C . GLU A 1 151 ? -3.612 12.859 6.207 1.00 82.44 151 GLU A C 1
ATOM 1224 O O . GLU A 1 151 ? -4.776 13.252 6.069 1.00 82.44 151 GLU A O 1
ATOM 1229 N N . LYS A 1 152 ? -2.860 12.413 5.194 1.00 81.50 152 LYS A N 1
ATOM 1230 C CA . LYS A 1 152 ? -3.246 12.424 3.770 1.00 81.50 152 LYS A CA 1
ATOM 1231 C C . LYS A 1 152 ? -4.180 11.273 3.393 1.00 81.50 152 LYS A C 1
ATOM 1233 O O . LYS A 1 152 ? -5.145 11.476 2.669 1.00 81.50 152 LYS A O 1
ATOM 1238 N N . GLU A 1 153 ? -3.939 10.078 3.926 1.00 78.12 153 GLU A N 1
ATOM 1239 C CA . GLU A 1 153 ? -4.710 8.854 3.657 1.00 78.12 153 GLU A CA 1
ATOM 1240 C C . GLU A 1 153 ? -6.005 8.772 4.465 1.00 78.12 153 GLU A C 1
ATOM 1242 O O . GLU A 1 153 ? -6.620 7.705 4.480 1.00 78.12 153 GLU A O 1
ATOM 1247 N N . LYS A 1 154 ? -6.411 9.862 5.149 1.00 66.94 154 LYS A N 1
ATOM 1248 C CA . LYS A 1 154 ? -7.648 9.932 5.940 1.00 66.94 154 LYS A CA 1
ATOM 1249 C C . LYS A 1 154 ? -8.751 9.235 5.174 1.00 66.94 154 LYS A C 1
ATOM 1251 O O . LYS A 1 154 ? -9.235 9.762 4.175 1.00 66.94 154 LYS A O 1
ATOM 1256 N N . VAL A 1 155 ? -9.109 8.046 5.660 1.00 58.47 155 VAL A N 1
ATOM 1257 C CA . VAL A 1 155 ? -10.070 7.175 4.998 1.00 58.47 155 VAL A CA 1
ATOM 1258 C C . VAL A 1 155 ? -11.383 7.933 4.901 1.00 58.47 155 VAL A C 1
ATOM 1260 O O . VAL A 1 155 ? -12.174 8.007 5.844 1.00 58.47 155 VAL A O 1
ATOM 1263 N N . LEU A 1 156 ? -11.591 8.528 3.736 1.00 49.59 156 LEU A N 1
ATOM 1264 C CA . LEU A 1 156 ? -12.868 9.007 3.289 1.00 49.59 156 LEU A CA 1
ATOM 1265 C C . LEU A 1 156 ? -13.692 7.727 3.120 1.00 49.59 156 LEU A C 1
ATOM 1267 O O . LEU A 1 156 ? -13.527 6.996 2.148 1.00 49.59 156 LEU A O 1
ATOM 1271 N N . LEU A 1 157 ? -14.488 7.396 4.142 1.00 46.06 157 LEU A N 1
ATOM 1272 C CA . LEU A 1 157 ? -15.448 6.290 4.159 1.00 46.06 157 LEU A CA 1
ATOM 1273 C C . LEU A 1 157 ? -16.505 6.516 3.061 1.00 46.06 157 LEU A C 1
ATOM 1275 O O . LEU A 1 157 ? -17.663 6.796 3.353 1.00 46.06 157 LEU A O 1
ATOM 1279 N N . PHE A 1 158 ? -16.124 6.427 1.793 1.00 41.78 158 PHE A N 1
ATOM 1280 C CA . PHE A 1 158 ? -17.048 6.416 0.673 1.00 41.78 158 PHE A CA 1
ATOM 1281 C C . PHE A 1 158 ? -16.980 5.049 0.031 1.00 41.78 158 PHE A C 1
ATOM 1283 O O . PHE A 1 158 ? -16.234 4.815 -0.906 1.00 41.78 158 PHE A O 1
ATOM 1290 N N . ASN A 1 159 ? -17.831 4.163 0.527 1.00 41.00 159 ASN A N 1
ATOM 1291 C CA . ASN A 1 159 ? -18.541 3.251 -0.352 1.00 41.00 159 ASN A CA 1
ATOM 1292 C C . ASN A 1 159 ? -20.009 3.242 0.090 1.00 41.00 159 ASN A C 1
ATOM 1294 O O . ASN A 1 159 ? -20.514 2.287 0.660 1.00 41.00 159 ASN A O 1
ATOM 1298 N N . PHE A 1 160 ? -20.694 4.360 -0.180 1.00 43.72 160 PHE A N 1
ATOM 1299 C CA . PHE A 1 160 ? -22.153 4.391 -0.365 1.00 43.72 160 PHE A CA 1
ATOM 1300 C C . PHE A 1 160 ? -22.516 4.073 -1.830 1.00 43.72 160 PHE A C 1
ATOM 1302 O O . PHE A 1 160 ? -23.529 4.530 -2.347 1.00 43.72 160 PHE A O 1
ATOM 1309 N N . SER A 1 161 ? -21.657 3.325 -2.528 1.00 51.69 161 SER A N 1
ATOM 1310 C CA . SER A 1 161 ? -21.962 2.747 -3.832 1.00 51.69 161 SER A CA 1
ATOM 1311 C C . SER A 1 161 ? -22.224 1.255 -3.621 1.00 51.69 161 SER A C 1
ATOM 1313 O O . SER A 1 161 ? -21.454 0.625 -2.898 1.00 51.69 161 SER A O 1
ATOM 1315 N N . PRO A 1 162 ? -23.286 0.681 -4.212 1.00 60.53 162 PRO A N 1
ATOM 1316 C CA . PRO A 1 162 ? -23.554 -0.756 -4.125 1.00 60.53 162 PRO A CA 1
ATOM 1317 C C . PRO A 1 162 ? -22.491 -1.603 -4.842 1.00 60.53 162 PRO A C 1
ATOM 1319 O O . PRO A 1 162 ? -22.452 -2.815 -4.657 1.00 60.53 162 PRO A O 1
ATOM 1322 N N . GLU A 1 163 ? -21.636 -0.983 -5.660 1.00 72.25 163 GLU A N 1
ATOM 1323 C CA . GLU A 1 163 ? -20.537 -1.659 -6.339 1.00 72.25 163 GLU A CA 1
ATOM 1324 C C . GLU A 1 163 ? -19.260 -1.579 -5.501 1.00 72.25 163 GLU A C 1
ATOM 1326 O O . GLU A 1 163 ? -18.795 -0.490 -5.158 1.00 72.25 163 GLU A O 1
ATOM 1331 N N . GLU A 1 164 ? -18.676 -2.740 -5.201 1.00 75.00 164 GLU A N 1
ATOM 1332 C CA . GLU A 1 164 ? -17.367 -2.828 -4.562 1.00 75.00 164 GLU A CA 1
ATOM 1333 C C . GLU A 1 164 ? -16.294 -2.231 -5.481 1.00 75.00 164 GLU A C 1
ATOM 1335 O O . GLU A 1 164 ? -16.200 -2.571 -6.665 1.00 75.00 164 GLU A O 1
ATOM 1340 N N . LYS A 1 165 ? -15.481 -1.326 -4.931 1.00 82.31 165 LYS A N 1
ATOM 1341 C CA . LYS A 1 165 ? -14.387 -0.663 -5.643 1.00 82.31 165 LYS A CA 1
ATOM 1342 C C . LYS A 1 165 ? -13.082 -0.855 -4.894 1.00 82.31 165 LYS A C 1
ATOM 1344 O O . LYS A 1 165 ? -13.054 -0.739 -3.671 1.00 82.31 165 LYS A O 1
ATOM 1349 N N . ILE A 1 166 ? -12.011 -1.064 -5.647 1.00 82.88 166 ILE A N 1
ATOM 1350 C CA . ILE A 1 166 ? -10.657 -1.240 -5.123 1.00 82.88 166 ILE A CA 1
ATOM 1351 C C . ILE A 1 166 ? -9.725 -0.162 -5.687 1.00 82.88 166 ILE A C 1
ATOM 1353 O O . ILE A 1 166 ? -9.858 0.203 -6.860 1.00 82.88 166 ILE A O 1
ATOM 1357 N N . PRO A 1 167 ? -8.794 0.379 -4.885 1.00 87.62 167 PRO A N 1
ATOM 1358 C CA . PRO A 1 167 ? -7.792 1.300 -5.398 1.00 87.62 167 PRO A CA 1
ATOM 1359 C C . PRO A 1 167 ? -6.801 0.518 -6.266 1.00 87.62 167 PRO A C 1
ATOM 1361 O O . PRO A 1 167 ? -6.259 -0.488 -5.822 1.00 87.62 167 PRO A O 1
ATOM 1364 N N . LEU A 1 168 ? -6.564 0.954 -7.505 1.00 86.38 168 LEU A N 1
ATOM 1365 C CA . LEU A 1 168 ? -5.590 0.303 -8.400 1.00 86.38 168 LEU A CA 1
ATOM 1366 C C . LEU A 1 168 ? -4.433 1.217 -8.782 1.00 86.38 168 LEU A C 1
ATOM 1368 O O . LEU A 1 168 ? -3.306 0.754 -8.972 1.00 86.38 168 LEU A O 1
ATOM 1372 N N . PHE A 1 169 ? -4.706 2.514 -8.889 1.00 87.94 169 PHE A N 1
ATOM 1373 C CA . PHE A 1 169 ? -3.735 3.484 -9.369 1.00 87.94 169 PHE A CA 1
ATOM 1374 C C . PHE A 1 169 ? -3.646 4.661 -8.416 1.00 87.94 169 PHE A C 1
ATOM 1376 O O . PHE A 1 169 ? -4.622 5.001 -7.744 1.00 87.94 169 PHE A O 1
ATOM 1383 N N . ARG A 1 170 ? -2.482 5.298 -8.395 1.00 88.88 170 ARG A N 1
ATOM 1384 C CA . ARG A 1 170 ? -2.285 6.576 -7.727 1.00 88.88 170 ARG A CA 1
ATOM 1385 C C . ARG A 1 170 ? -1.741 7.590 -8.713 1.00 88.88 170 ARG A C 1
ATOM 1387 O O . ARG A 1 170 ? -0.882 7.260 -9.530 1.00 88.88 170 ARG A O 1
ATOM 1394 N N . ASN A 1 171 ? -2.232 8.817 -8.611 1.00 89.12 171 ASN A N 1
ATOM 1395 C CA . ASN A 1 171 ? -1.593 9.961 -9.236 1.00 89.12 171 ASN A CA 1
ATOM 1396 C C . ASN A 1 171 ? -0.396 10.410 -8.386 1.00 89.12 171 ASN A C 1
ATOM 1398 O O . ASN A 1 171 ? -0.553 10.736 -7.211 1.00 89.12 171 ASN A O 1
ATOM 1402 N N . GLU A 1 172 ? 0.801 10.400 -8.964 1.00 86.56 172 GLU A N 1
ATOM 1403 C CA . GLU A 1 172 ? 2.043 10.730 -8.259 1.00 86.56 172 GLU A CA 1
ATOM 1404 C C . GLU A 1 172 ? 2.117 12.196 -7.809 1.00 86.56 172 GLU A C 1
ATOM 1406 O O . GLU A 1 172 ? 2.751 12.482 -6.798 1.00 86.56 172 GLU A O 1
ATOM 1411 N N . GLU A 1 173 ? 1.444 13.115 -8.505 1.00 85.69 173 GLU A N 1
ATOM 1412 C CA . GLU A 1 173 ? 1.444 14.543 -8.169 1.00 85.69 173 GLU A CA 1
ATOM 1413 C C . GLU A 1 173 ? 0.375 14.891 -7.130 1.00 85.69 173 GLU A C 1
ATOM 1415 O O . GLU A 1 173 ? 0.655 15.590 -6.157 1.00 85.69 173 GLU A O 1
ATOM 1420 N N . THR A 1 174 ? -0.860 14.416 -7.327 1.00 83.81 174 THR A N 1
ATOM 1421 C CA . THR A 1 174 ? -1.991 14.759 -6.444 1.00 83.81 174 THR A CA 1
ATOM 1422 C C . THR A 1 174 ? -2.122 13.821 -5.249 1.00 83.81 174 THR A C 1
ATOM 1424 O O . THR A 1 174 ? -2.871 14.115 -4.320 1.00 83.81 174 THR A O 1
ATOM 1427 N N . TYR A 1 175 ? -1.405 12.693 -5.257 1.00 83.38 175 TYR A N 1
ATOM 1428 C CA . TYR A 1 175 ? -1.552 11.578 -4.316 1.00 83.38 175 TYR A CA 1
ATOM 1429 C C . TYR A 1 175 ? -2.947 10.938 -4.310 1.00 83.38 175 TYR A C 1
ATOM 1431 O O . TYR A 1 175 ? -3.229 10.095 -3.458 1.00 83.38 175 TYR A O 1
ATOM 1439 N N . GLU A 1 176 ? -3.817 11.274 -5.260 1.00 84.88 176 GLU A N 1
ATOM 1440 C CA . GLU A 1 176 ? -5.176 10.742 -5.309 1.00 84.88 176 GLU A CA 1
ATOM 1441 C C . GLU A 1 176 ? -5.189 9.277 -5.757 1.00 84.88 176 GLU A C 1
ATOM 1443 O O . GLU A 1 176 ? -4.541 8.894 -6.737 1.00 84.88 176 GLU A O 1
ATOM 1448 N N . LEU A 1 177 ? -5.962 8.459 -5.038 1.00 86.56 177 LEU A N 1
ATOM 1449 C CA . LEU A 1 177 ? -6.233 7.070 -5.395 1.00 86.56 177 LEU A CA 1
ATOM 1450 C C . LEU A 1 177 ? -7.371 6.989 -6.412 1.00 86.56 177 LEU A C 1
ATOM 1452 O O . LEU A 1 177 ? -8.455 7.537 -6.207 1.00 86.56 177 LEU A O 1
ATOM 1456 N N . ILE A 1 178 ? -7.145 6.222 -7.473 1.00 84.69 178 ILE A N 1
ATOM 1457 C CA . ILE A 1 178 ? -8.156 5.892 -8.471 1.00 84.69 178 ILE A CA 1
ATOM 1458 C C . ILE A 1 178 ? -8.741 4.528 -8.128 1.00 84.69 178 ILE A C 1
ATOM 1460 O O . ILE A 1 178 ? -8.062 3.497 -8.176 1.00 84.69 178 ILE A O 1
ATOM 1464 N N . TYR A 1 179 ? -10.030 4.549 -7.804 1.00 84.31 179 TYR A N 1
ATOM 1465 C CA . TYR A 1 179 ? -10.813 3.373 -7.467 1.00 84.31 179 TYR A CA 1
ATOM 1466 C C . TYR A 1 179 ? -11.501 2.815 -8.708 1.00 84.31 179 TYR A C 1
ATOM 1468 O O . TYR A 1 179 ? -12.191 3.539 -9.429 1.00 84.31 179 TYR A O 1
ATOM 1476 N N . VAL A 1 180 ? -11.348 1.515 -8.927 1.00 80.50 180 VAL A N 1
ATOM 1477 C CA . VAL A 1 180 ? -11.935 0.791 -10.056 1.00 80.50 180 VAL A CA 1
ATOM 1478 C C . VAL A 1 180 ? -12.952 -0.218 -9.518 1.00 80.50 180 VAL A C 1
ATOM 1480 O O . VAL A 1 180 ? -12.679 -0.853 -8.495 1.00 80.50 180 VAL A O 1
ATOM 1483 N N . PRO A 1 181 ? -14.129 -0.373 -10.155 1.00 83.00 181 PRO A N 1
ATOM 1484 C CA . PRO A 1 181 ? -15.075 -1.420 -9.788 1.00 83.00 181 PRO A CA 1
ATOM 1485 C C . PRO A 1 181 ? -14.417 -2.799 -9.839 1.00 83.00 181 PRO A C 1
ATOM 1487 O O . PRO A 1 181 ? -13.730 -3.130 -10.805 1.00 83.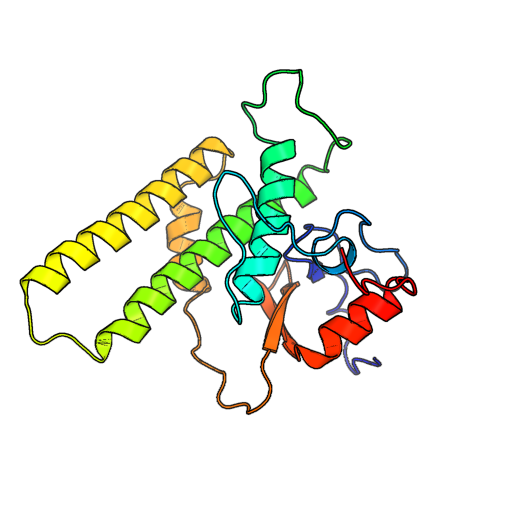00 181 PRO A O 1
ATOM 1490 N N . LEU A 1 182 ? -14.656 -3.633 -8.829 1.00 77.00 182 LEU A N 1
ATOM 1491 C CA . LEU A 1 182 ? -14.041 -4.959 -8.743 1.00 77.00 182 LEU A CA 1
ATOM 1492 C C . LEU A 1 182 ? -14.386 -5.838 -9.958 1.00 77.00 182 LEU A C 1
ATOM 1494 O O . LEU A 1 182 ? -13.526 -6.555 -10.461 1.00 77.00 182 LEU A O 1
ATOM 1498 N N . LYS A 1 183 ? -15.610 -5.720 -10.490 1.00 78.94 183 LYS A N 1
ATOM 1499 C CA . LYS A 1 183 ? -16.044 -6.393 -11.731 1.00 78.94 183 LYS A CA 1
ATOM 1500 C C . LYS A 1 183 ? -15.152 -6.071 -12.938 1.00 78.94 183 LYS A C 1
ATOM 1502 O O . LYS A 1 183 ? -14.972 -6.905 -13.820 1.00 78.94 183 LYS A O 1
ATOM 1507 N N . ASP A 1 184 ? -14.558 -4.880 -12.962 1.00 74.62 184 ASP A N 1
ATOM 1508 C CA . ASP A 1 184 ? -13.680 -4.436 -14.040 1.00 74.62 184 ASP A CA 1
ATOM 1509 C C . ASP A 1 184 ? -12.229 -4.884 -13.832 1.00 74.62 184 ASP A C 1
ATOM 1511 O O . ASP A 1 184 ? -11.442 -4.837 -14.776 1.00 74.62 184 ASP A O 1
ATO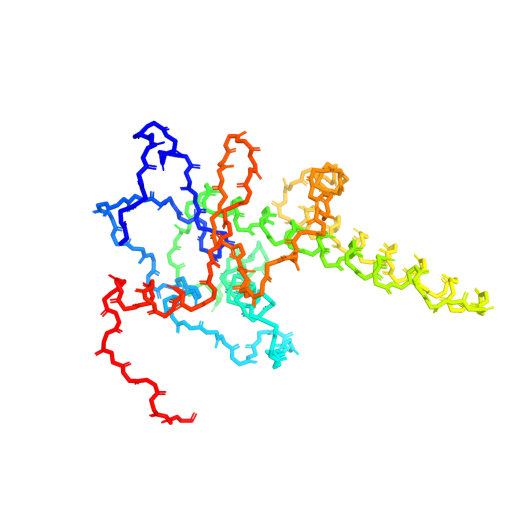M 1515 N N . LEU A 1 185 ? -11.869 -5.401 -12.650 1.00 70.69 185 LEU A N 1
ATOM 1516 C CA . LEU A 1 185 ? -10.566 -6.032 -12.421 1.00 70.69 185 LEU A CA 1
ATOM 1517 C C . LEU A 1 185 ? -10.389 -7.271 -13.309 1.00 70.69 185 LEU A C 1
ATOM 1519 O O . LEU A 1 185 ? -9.305 -7.509 -13.83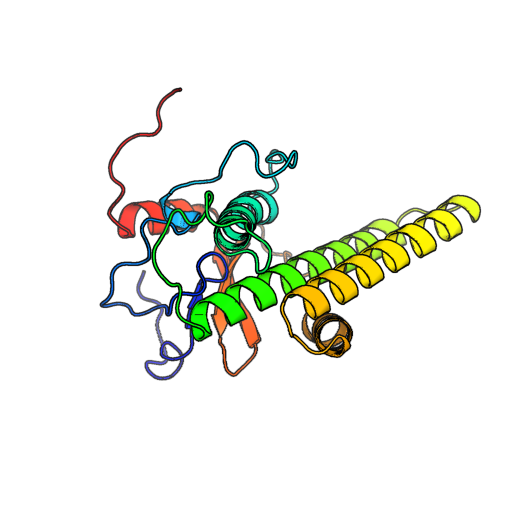7 1.00 70.69 185 LEU A O 1
ATOM 1523 N N . GLU A 1 186 ? -11.453 -8.048 -13.522 1.00 62.47 186 GLU A N 1
ATOM 1524 C CA . GLU A 1 186 ? -11.427 -9.183 -14.451 1.00 62.47 186 GLU A CA 1
ATOM 1525 C C . GLU A 1 186 ? -11.243 -8.726 -15.901 1.00 62.47 186 GLU A C 1
ATOM 1527 O O . GLU A 1 186 ? -10.518 -9.359 -16.670 1.00 62.47 186 GLU A O 1
ATOM 1532 N N . ASN A 1 187 ? -11.839 -7.588 -16.263 1.00 59.50 187 ASN A N 1
ATOM 1533 C CA . ASN A 1 187 ? -11.641 -6.970 -17.570 1.00 59.50 187 ASN A CA 1
ATOM 1534 C C . ASN A 1 187 ? -10.212 -6.429 -17.723 1.00 59.50 187 ASN A C 1
ATOM 1536 O O . ASN A 1 187 ? -9.628 -6.589 -18.791 1.00 59.50 187 ASN A O 1
ATOM 1540 N N . ALA A 1 188 ? -9.621 -5.863 -16.666 1.00 56.78 188 ALA A N 1
ATOM 1541 C CA . ALA A 1 188 ? -8.222 -5.434 -16.642 1.00 56.78 188 ALA A CA 1
ATOM 1542 C C . ALA A 1 188 ? -7.259 -6.624 -16.794 1.00 56.78 188 ALA A C 1
ATOM 1544 O O . ALA A 1 188 ? -6.317 -6.550 -17.579 1.00 56.78 188 ALA A O 1
ATOM 1545 N N . ARG A 1 189 ? -7.544 -7.756 -16.132 1.00 61.00 189 ARG A N 1
ATOM 1546 C CA . ARG A 1 189 ? -6.811 -9.023 -16.314 1.00 61.00 189 ARG A CA 1
ATOM 1547 C C . ARG A 1 189 ? -6.870 -9.519 -17.759 1.00 61.00 189 ARG A C 1
ATOM 1549 O O . ARG A 1 189 ? -5.840 -9.865 -18.328 1.00 61.00 189 ARG A O 1
ATOM 1556 N N . ARG A 1 190 ? -8.060 -9.516 -18.371 1.00 51.81 190 ARG A N 1
ATOM 1557 C CA . ARG A 1 190 ? -8.253 -9.927 -19.775 1.00 51.81 190 ARG A CA 1
ATOM 1558 C C . ARG A 1 190 ? -7.586 -8.968 -20.767 1.00 51.81 190 ARG A C 1
ATOM 1560 O O . ARG A 1 190 ? -6.993 -9.431 -21.735 1.00 51.81 190 ARG A O 1
ATOM 1567 N N . ALA A 1 191 ? -7.669 -7.657 -20.529 1.00 47.03 191 ALA A N 1
ATOM 1568 C CA . ALA A 1 191 ? -7.055 -6.625 -21.369 1.00 47.03 191 ALA A CA 1
ATOM 1569 C C . ALA A 1 191 ? -5.520 -6.649 -21.308 1.00 47.03 191 ALA A C 1
ATOM 1571 O O . ALA A 1 191 ? -4.877 -6.355 -22.308 1.00 47.03 191 ALA A O 1
ATOM 1572 N N . ALA A 1 192 ? -4.941 -7.078 -20.183 1.00 46.69 192 ALA A N 1
ATOM 1573 C CA . ALA A 1 192 ? -3.508 -7.338 -20.029 1.00 46.69 192 ALA A CA 1
ATOM 1574 C C . ALA A 1 192 ? -3.035 -8.657 -20.690 1.00 46.69 192 ALA A C 1
ATOM 1576 O O . ALA A 1 192 ? -1.977 -9.173 -20.347 1.00 46.69 192 ALA A O 1
ATOM 1577 N N . GLY A 1 193 ? -3.815 -9.239 -21.612 1.00 40.94 193 GLY A N 1
ATOM 1578 C CA . GLY A 1 193 ? -3.408 -10.405 -22.408 1.00 40.94 193 GLY A CA 1
ATOM 1579 C C . GLY A 1 193 ? -3.601 -11.774 -21.743 1.00 40.94 193 GLY A C 1
ATOM 1580 O O . GLY A 1 193 ? -3.214 -12.792 -22.316 1.00 40.94 193 GLY A O 1
ATOM 1581 N N . LEU A 1 194 ? -4.241 -11.860 -20.572 1.00 42.62 194 LEU A N 1
ATOM 1582 C CA . LEU A 1 194 ? -4.463 -13.137 -19.883 1.00 42.62 194 LEU A CA 1
ATOM 1583 C C . LEU A 1 194 ? -5.769 -13.807 -20.328 1.00 42.62 194 LEU A C 1
ATOM 1585 O O . LEU A 1 194 ? -6.801 -13.734 -19.661 1.00 42.62 194 LEU A O 1
ATOM 1589 N N . THR A 1 195 ? -5.711 -14.532 -21.443 1.00 36.25 195 THR A N 1
ATOM 1590 C CA . THR A 1 195 ? -6.691 -15.582 -21.773 1.00 36.25 195 THR A CA 1
ATOM 1591 C C . THR A 1 195 ? -6.078 -16.965 -21.590 1.00 36.25 195 THR A C 1
ATOM 1593 O O . THR A 1 195 ? -5.991 -17.737 -22.536 1.00 36.25 195 THR A O 1
ATOM 1596 N N . LYS A 1 196 ? -5.693 -17.331 -20.360 1.00 33.16 196 LYS A N 1
ATOM 1597 C CA . LYS A 1 196 ? -5.623 -18.750 -19.967 1.00 33.16 196 LYS A CA 1
ATOM 1598 C C . LYS A 1 196 ? -6.112 -18.952 -18.532 1.00 33.16 196 LYS A C 1
ATOM 1600 O O . LYS A 1 196 ? -5.426 -18.630 -17.575 1.00 33.16 196 LYS A O 1
ATOM 1605 N N . SER A 1 197 ? -7.341 -19.468 -18.452 1.00 32.00 197 SER A N 1
ATOM 1606 C CA . SER A 1 197 ? -7.898 -20.362 -17.426 1.00 32.00 197 SER A CA 1
ATOM 1607 C C . SER A 1 197 ? -7.053 -20.561 -16.159 1.00 32.00 197 SER A C 1
ATOM 1609 O O . SER A 1 197 ? -6.090 -21.322 -16.179 1.00 32.00 197 SER A O 1
ATOM 1611 N N . LEU A 1 198 ? -7.539 -20.045 -15.028 1.00 31.86 198 LEU A N 1
ATOM 1612 C CA . LEU A 1 198 ? -7.355 -20.700 -13.731 1.00 31.86 198 LEU A CA 1
ATOM 1613 C C . LEU A 1 198 ? -8.669 -21.376 -13.335 1.00 31.86 198 LEU A C 1
ATOM 1615 O O . LEU A 1 198 ? -9.350 -20.995 -12.388 1.00 31.86 198 LEU A O 1
ATOM 1619 N N . THR A 1 199 ? -9.039 -22.390 -14.112 1.00 29.59 199 THR A N 1
ATOM 1620 C CA . THR A 1 199 ? -9.853 -23.488 -13.596 1.00 29.59 199 THR A CA 1
ATOM 1621 C C . THR A 1 199 ? -8.887 -24.477 -12.947 1.00 29.59 199 THR A C 1
ATOM 1623 O O . THR A 1 199 ? -8.125 -25.113 -13.665 1.00 29.59 199 THR A O 1
ATOM 1626 N N . LYS A 1 200 ? -8.964 -24.596 -11.613 1.00 29.77 200 LYS A N 1
ATOM 1627 C CA . LYS A 1 200 ? -8.408 -25.667 -10.758 1.00 29.77 200 LYS A CA 1
ATOM 1628 C C . LYS A 1 200 ? -6.883 -25.875 -10.769 1.00 29.77 200 LYS A C 1
ATOM 1630 O O . LYS A 1 200 ? -6.380 -26.511 -11.687 1.00 29.77 200 LYS A O 1
ATOM 1635 N N . ILE A 1 201 ? -6.220 -25.509 -9.666 1.00 31.30 201 ILE A N 1
ATOM 1636 C CA . ILE A 1 201 ? -5.309 -26.382 -8.891 1.00 31.30 201 ILE A CA 1
ATOM 1637 C C . ILE A 1 201 ? -5.580 -26.093 -7.416 1.00 31.30 201 ILE A C 1
ATOM 1639 O O . ILE A 1 201 ? -5.725 -24.891 -7.108 1.00 31.30 201 ILE A O 1
#

Sequence (201 aa):
MKIDGNSKSKSNLYCIYCGEDVDMDKEHSLECPIIKGIPEMVMGMKAISGDHEWNLSLGRYAILYTITPNATEGHRIGGHLSEKIRRRLVHEEIAFNVRRLQLSMLAKKKHTVFKWLDKKRKRDIKSGLEHLRNFTKAWGFPESIVDELFEKEKVLLFNFSPEEKIPLFRNEETYELIYVPLKDLENARRAAGLTKSLTKI

Secondary structure (DSSP, 8-state):
----S-TTTSTTEEETTT--B--TTSPPPTT-HHHH---SEETTEE--TT-HHHHHHHHHHHHHHHT-TT--TT---S----HHHHHHHHHHHHHHHHHHHHHHHHHHTTS---HHHHHHHHHHHHHHHHHHHHHHHHTT--THHHHHHHHHT-------SSS-EEEEEEETTT--EEEEEHHHHHHHHHHTT--S-----

Foldseek 3Di:
DPPDDDPVQQQQKAWLLQLDRDDPPDQDDCLQCLAVPFDQDDPNDGDDPPPPQVRSLNSLVNVCVLVFPPPDPPRNDDDDDPPNRNVSSLLSNLLVLLLVLLVVVVVPVVDDPDPVVVVVNVVVSVVSLVVSLVSCVSSVHHSCSSVVSNVVSNPPPDPPDPFDWDFTMARPPVRDTDTDGPVCSVVVNVVSVDPDDPPDD